Protein AF-A0A831LYK1-F1 (afdb_monomer_lite)

Foldseek 3Di:
DDPLLVVLLVLLVVLLVVDDPDDPLLVVVSVVVQVLLVQLLVQQLVVCVVVVHDPLLSSLSSSLSNQLQSQVNVQCSPPVAPQCVVTNDRLLSSLVVCVVVVVCVVPDDPVSNVLSNLLSNCLPPLDDDPPDDPSSVVSNVSSNVSSVVSLVVVVCVQVVPPPDDDRCRNVVVADDDPDFQPQVVVCVVVVHGDDPVSGDRD

pLDDT: mean 93.84, std 6.8, range [56.62, 98.88]

Radius of gyration: 17.3 Å; chains: 1; bounding box: 40×37×47 Å

Secondary structure (DSSP, 8-state):
--HHHHHHHHHHHHHHTT--S--HHHHHHHHHHHHHHHHHHHHHHHHHHHTT--HHHHHHHHHHHHHTTTHHHHHHHHHS---GGGS--HHHHHHHHHHHTTTTTTT--HHHHHHHHHHHHTSSSSS--TTS-HHHHHHHHHHHHHHHHHHHHHHHHHHH-TTPPP-TTTTTTPPP-SS--HHHHHHHHTTPPPPGGG----

Sequence (202 aa):
MTDWVKSSKNALELYVNSFSGLTPEQQKNFDIKREHSFRVADTSLKLAEALNMDDQEKQTAYLTGIFHDIGRFRQLSVYNTFNDAVSEDHATLSVEILKEERFLDKWVDSHIQNTIFYAIEYHNKLALPSKAEEPLLLHARLLRDADKIDILKVITDYYTDKNRVPNHTLTWELPEANAVSSEVAKSVLAGKLVSKSEVNPF

Organism: NCBI:txid1484053

Structure (mmCIF, N/CA/C/O backbone):
data_AF-A0A831LYK1-F1
#
_entry.id   AF-A0A831LYK1-F1
#
loop_
_atom_site.group_PDB
_atom_site.id
_atom_site.type_symbol
_atom_site.label_atom_id
_atom_site.label_alt_id
_atom_site.label_comp_id
_atom_site.label_asym_id
_atom_site.label_entity_id
_atom_site.label_seq_id
_atom_site.pdbx_PDB_ins_code
_atom_site.Cartn_x
_atom_site.Cartn_y
_atom_site.Cartn_z
_atom_site.occupancy
_atom_site.B_iso_or_equiv
_atom_site.auth_seq_id
_atom_site.auth_comp_id
_atom_site.auth_asym_id
_atom_site.auth_atom_id
_atom_site.pdbx_PDB_model_num
ATOM 1 N N . MET A 1 1 ? -15.071 14.638 5.626 1.00 56.62 1 MET A N 1
ATOM 2 C CA . MET A 1 1 ? -13.894 13.756 5.768 1.00 56.62 1 MET A CA 1
ATOM 3 C C . MET A 1 1 ? -13.539 13.749 7.244 1.00 56.62 1 MET A C 1
ATOM 5 O O . MET A 1 1 ? -13.421 14.833 7.803 1.00 56.62 1 MET A O 1
ATOM 9 N N . THR A 1 2 ? -13.522 12.584 7.890 1.00 76.69 2 THR A N 1
ATOM 10 C CA . THR A 1 2 ? -13.250 12.456 9.334 1.00 76.69 2 THR A CA 1
ATOM 11 C C . THR A 1 2 ? -11.850 12.985 9.677 1.00 76.69 2 THR A C 1
ATOM 13 O O . THR A 1 2 ? -10.954 12.994 8.830 1.00 76.69 2 THR A O 1
ATOM 16 N N . ASP A 1 3 ? -11.648 13.443 10.913 1.00 88.12 3 ASP A N 1
ATOM 17 C CA . ASP A 1 3 ? -10.391 14.075 11.351 1.00 88.12 3 ASP A CA 1
ATOM 18 C C . ASP A 1 3 ? -9.172 13.127 11.246 1.00 88.12 3 ASP A C 1
ATOM 20 O O . ASP A 1 3 ? -8.058 13.519 10.882 1.00 88.12 3 ASP A O 1
ATOM 24 N N . TRP A 1 4 ? -9.398 11.824 11.442 1.00 90.56 4 TRP A N 1
ATOM 25 C CA . TRP A 1 4 ? -8.364 10.794 11.333 1.00 90.56 4 TRP A CA 1
ATOM 26 C C . TRP A 1 4 ? -7.897 10.537 9.886 1.00 90.56 4 TRP A C 1
ATOM 28 O O . TRP A 1 4 ? -6.724 10.230 9.671 1.00 90.56 4 TRP A O 1
ATOM 38 N N . VAL A 1 5 ? -8.748 10.737 8.870 1.00 95.44 5 VAL A N 1
ATOM 39 C CA . VAL A 1 5 ? -8.359 10.603 7.448 1.00 95.44 5 VAL A CA 1
ATOM 40 C C . VAL A 1 5 ? -7.380 11.710 7.064 1.00 95.44 5 VAL A C 1
ATOM 42 O O . VAL A 1 5 ? -6.337 11.461 6.457 1.00 95.44 5 VAL A O 1
ATOM 45 N N . LYS A 1 6 ? -7.694 12.952 7.448 1.00 95.88 6 LYS A N 1
ATOM 46 C CA . LYS A 1 6 ? -6.840 14.107 7.151 1.00 95.88 6 LYS A CA 1
ATOM 47 C C . LYS A 1 6 ? -5.515 14.020 7.909 1.00 95.88 6 LYS A C 1
ATOM 49 O O . LYS A 1 6 ? -4.459 14.253 7.324 1.00 95.88 6 LYS A O 1
ATOM 54 N N . SER A 1 7 ? -5.560 13.672 9.194 1.00 96.75 7 SER A N 1
ATOM 55 C CA . SER A 1 7 ? -4.354 13.583 10.023 1.00 96.75 7 SER A CA 1
ATOM 56 C C . SER A 1 7 ? -3.437 12.417 9.640 1.00 96.75 7 SER A C 1
ATOM 58 O O . SER A 1 7 ? -2.221 12.573 9.740 1.00 96.75 7 SER A O 1
ATOM 60 N N . SER A 1 8 ? -3.969 11.282 9.168 1.00 97.50 8 SER A N 1
ATOM 61 C CA . SER A 1 8 ? -3.156 10.160 8.661 1.00 97.50 8 SER A CA 1
ATOM 62 C C . SER A 1 8 ? -2.499 10.471 7.317 1.00 97.50 8 SER A C 1
ATOM 64 O O . SER A 1 8 ? -1.299 10.242 7.179 1.00 97.50 8 SER A O 1
ATOM 66 N N . LYS A 1 9 ? -3.217 11.108 6.377 1.00 97.88 9 LYS A N 1
ATOM 67 C CA . LYS A 1 9 ? -2.618 11.646 5.138 1.00 97.88 9 LYS A CA 1
ATOM 68 C C . LYS A 1 9 ? -1.491 12.632 5.444 1.00 97.88 9 LYS A C 1
ATOM 70 O O . LYS A 1 9 ? -0.391 12.478 4.930 1.00 97.88 9 LYS A O 1
ATOM 75 N N . ASN A 1 10 ? -1.733 13.588 6.342 1.00 97.81 10 ASN A N 1
ATOM 76 C CA . ASN A 1 10 ? -0.706 14.545 6.756 1.00 97.81 10 ASN A CA 1
ATOM 77 C C . ASN A 1 10 ? 0.500 13.866 7.428 1.00 97.81 10 ASN A C 1
ATOM 79 O O . ASN A 1 10 ? 1.628 14.308 7.249 1.00 97.81 10 ASN A O 1
ATOM 83 N N . ALA A 1 11 ? 0.285 12.797 8.198 1.00 98.12 11 ALA A N 1
ATOM 84 C CA . ALA A 1 11 ? 1.384 12.052 8.802 1.00 98.12 11 ALA A CA 1
ATOM 85 C C . ALA A 1 11 ? 2.257 11.361 7.745 1.00 98.12 11 ALA A C 1
ATOM 87 O O . ALA A 1 11 ? 3.479 11.448 7.840 1.00 98.12 11 ALA A O 1
ATOM 88 N N . LEU A 1 12 ? 1.649 10.739 6.724 1.00 98.44 12 LEU A N 1
ATOM 89 C CA . LEU A 1 12 ? 2.404 10.178 5.601 1.00 98.44 12 LEU A CA 1
ATOM 90 C C . LEU A 1 12 ? 3.188 11.273 4.869 1.00 98.44 12 LEU A C 1
ATOM 92 O O . LEU A 1 12 ? 4.376 11.106 4.635 1.00 98.44 12 LEU A O 1
ATOM 96 N N . GLU A 1 13 ? 2.557 12.409 4.566 1.00 98.31 1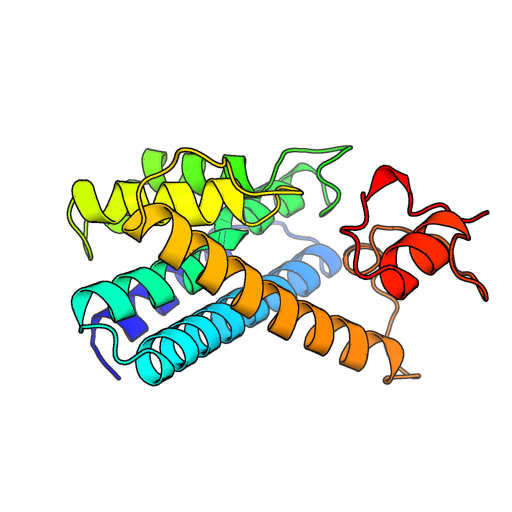3 GLU A N 1
ATOM 97 C CA . GLU A 1 13 ? 3.226 13.545 3.916 1.00 98.31 13 GLU A CA 1
ATOM 98 C C . GLU A 1 13 ? 4.438 14.035 4.713 1.00 98.31 13 GLU A C 1
ATOM 100 O O . GLU A 1 13 ? 5.510 14.236 4.152 1.00 98.31 13 GLU A O 1
ATOM 105 N N . LEU A 1 14 ? 4.302 14.209 6.030 1.00 98.31 14 LEU A N 1
ATOM 106 C CA . LEU A 1 14 ? 5.419 14.621 6.882 1.00 98.31 14 LEU A CA 1
ATOM 107 C C . LEU A 1 14 ? 6.559 13.599 6.865 1.00 98.31 14 LEU A C 1
ATOM 109 O O . LEU A 1 14 ? 7.721 13.993 6.812 1.00 98.31 14 LEU A O 1
ATOM 113 N N . TYR A 1 15 ? 6.231 12.306 6.873 1.00 98.38 15 TYR A N 1
ATOM 114 C CA . TYR A 1 15 ? 7.224 11.244 6.759 1.00 98.38 15 TYR A CA 1
ATOM 115 C C . TYR A 1 15 ? 7.944 11.294 5.405 1.00 98.38 15 TYR A C 1
ATOM 117 O O . TYR A 1 15 ? 9.169 11.364 5.371 1.00 98.38 15 TYR A O 1
ATOM 125 N N . VAL A 1 16 ? 7.209 11.354 4.292 1.00 98.06 16 VAL A N 1
ATOM 126 C CA . VAL A 1 16 ? 7.776 11.448 2.935 1.00 98.06 16 VAL A CA 1
ATOM 127 C C . VAL A 1 16 ? 8.653 12.697 2.773 1.00 98.06 16 VAL A C 1
ATOM 129 O O . VAL A 1 16 ? 9.742 12.613 2.212 1.00 98.06 16 VAL A O 1
ATOM 132 N N . ASN A 1 17 ? 8.231 13.837 3.323 1.00 97.75 17 ASN A N 1
ATOM 133 C CA . ASN A 1 17 ? 8.965 15.105 3.245 1.00 97.75 17 ASN A CA 1
ATOM 134 C C . ASN A 1 17 ? 10.170 15.192 4.201 1.00 97.75 17 ASN A C 1
ATOM 136 O O . ASN A 1 17 ? 10.939 16.148 4.125 1.00 97.75 17 ASN A O 1
ATOM 140 N N . SER A 1 18 ? 10.341 14.222 5.106 1.00 97.50 18 SER A N 1
ATOM 141 C CA . SER A 1 18 ? 11.522 14.142 5.978 1.00 97.50 18 SER A CA 1
ATOM 142 C C . SER A 1 18 ? 12.778 13.662 5.241 1.00 97.50 18 SER A C 1
ATOM 144 O O . SER A 1 18 ? 13.897 13.913 5.693 1.00 97.50 18 SER A O 1
ATOM 146 N N . PHE A 1 19 ? 12.609 13.017 4.083 1.00 97.75 19 PHE A N 1
ATOM 147 C CA . PHE A 1 19 ? 13.712 12.582 3.235 1.00 97.75 19 PHE A CA 1
ATOM 148 C C . PHE A 1 19 ? 14.296 13.766 2.457 1.00 97.75 19 PHE A C 1
ATOM 150 O O . PHE A 1 19 ? 13.580 14.639 1.970 1.00 97.75 19 PHE A O 1
ATOM 157 N N . SER A 1 20 ? 15.620 13.793 2.317 1.00 95.56 20 SER A N 1
ATOM 158 C CA . SER A 1 20 ? 16.348 14.855 1.619 1.00 95.56 20 SER A CA 1
ATOM 159 C C . SER A 1 20 ? 17.486 14.271 0.785 1.00 95.56 20 SER A C 1
ATOM 161 O O . SER A 1 20 ? 17.872 13.120 0.971 1.00 95.56 20 SER A O 1
ATOM 163 N N . GLY A 1 21 ? 18.011 15.052 -0.165 1.00 95.25 21 GLY A N 1
ATOM 164 C CA . GLY A 1 21 ? 19.110 14.608 -1.033 1.00 95.25 21 GLY A CA 1
ATOM 165 C C . GLY A 1 21 ? 18.707 13.589 -2.104 1.00 95.25 21 GLY A C 1
ATOM 166 O O . GLY A 1 21 ? 19.579 12.947 -2.684 1.00 95.25 21 GLY A O 1
ATOM 167 N N . LEU A 1 22 ? 17.407 13.443 -2.375 1.00 96.25 22 LEU A N 1
ATOM 168 C CA . LEU A 1 22 ? 16.893 12.538 -3.400 1.00 96.25 22 LEU A CA 1
ATOM 169 C C . LEU A 1 22 ? 17.293 13.012 -4.800 1.00 96.25 22 LEU A C 1
ATOM 171 O O . LEU A 1 22 ? 17.222 14.199 -5.128 1.00 96.25 22 LEU A O 1
ATOM 175 N N . THR A 1 23 ? 17.664 12.064 -5.654 1.00 95.75 23 THR A N 1
ATOM 176 C CA . THR A 1 23 ? 17.795 12.321 -7.092 1.00 95.75 23 THR A CA 1
ATOM 177 C C . THR A 1 23 ? 16.422 12.630 -7.713 1.00 95.75 23 THR A C 1
ATOM 179 O O . THR A 1 23 ? 15.391 12.236 -7.159 1.00 95.75 23 THR A O 1
ATOM 182 N N . PRO A 1 24 ? 16.360 13.279 -8.894 1.00 94.44 24 PRO A N 1
ATOM 183 C CA . PRO A 1 24 ? 15.086 13.518 -9.581 1.00 94.44 24 PRO A CA 1
ATOM 184 C C . PRO A 1 24 ? 14.276 12.239 -9.851 1.00 94.44 24 PRO A C 1
ATOM 186 O O . PRO A 1 24 ? 13.047 12.258 -9.810 1.00 94.44 24 PRO A O 1
ATOM 189 N N . GLU A 1 25 ? 14.955 11.117 -10.102 1.00 92.25 25 GLU A N 1
ATOM 190 C CA . GLU A 1 25 ? 14.315 9.816 -10.314 1.00 92.25 25 GLU A CA 1
ATOM 191 C C . GLU A 1 25 ? 13.729 9.245 -9.017 1.00 92.25 25 GLU A C 1
ATOM 193 O O . GLU A 1 25 ? 12.568 8.830 -8.998 1.00 92.25 25 GLU A O 1
ATOM 198 N N . GLN A 1 26 ? 14.479 9.303 -7.910 1.00 94.62 26 GLN A N 1
ATOM 199 C CA . GLN A 1 26 ? 13.960 8.920 -6.595 1.00 94.62 26 GLN A CA 1
ATOM 200 C C . GLN A 1 26 ? 12.760 9.781 -6.200 1.00 94.62 26 GLN A C 1
ATOM 202 O O . GLN A 1 26 ? 11.763 9.235 -5.739 1.00 94.62 26 GLN A O 1
ATOM 207 N N . GLN A 1 27 ? 12.806 11.095 -6.444 1.00 96.25 27 GLN A N 1
ATOM 208 C CA . GLN A 1 27 ? 11.684 11.992 -6.159 1.00 96.25 27 GLN A CA 1
ATOM 209 C C . GLN A 1 27 ? 10.424 11.596 -6.944 1.00 96.25 27 GLN A C 1
ATOM 211 O O . GLN A 1 27 ? 9.346 11.478 -6.366 1.00 96.25 27 GLN A O 1
ATOM 216 N N . LYS A 1 28 ? 10.559 11.302 -8.243 1.00 94.12 28 LYS A N 1
ATOM 217 C CA . LYS A 1 28 ? 9.443 10.819 -9.072 1.00 94.12 28 LYS A CA 1
ATOM 218 C C . LYS A 1 28 ? 8.856 9.512 -8.528 1.00 94.12 28 LYS A C 1
ATOM 220 O O . LYS A 1 28 ? 7.638 9.345 -8.492 1.00 94.12 28 LYS A O 1
ATOM 225 N N . ASN A 1 29 ? 9.707 8.582 -8.102 1.00 94.62 29 ASN A N 1
ATOM 226 C CA . ASN A 1 29 ? 9.268 7.310 -7.528 1.00 94.62 29 ASN A CA 1
ATOM 227 C C . ASN A 1 29 ? 8.628 7.476 -6.137 1.00 94.62 29 ASN A C 1
ATOM 229 O O . ASN A 1 29 ? 7.662 6.773 -5.832 1.00 94.62 29 ASN A O 1
ATOM 233 N N . PHE A 1 30 ? 9.095 8.437 -5.332 1.00 97.19 30 PHE A N 1
ATOM 234 C CA . PHE A 1 30 ? 8.439 8.861 -4.091 1.00 97.19 30 PHE A CA 1
ATOM 235 C C . PHE A 1 30 ? 7.026 9.372 -4.375 1.00 97.19 30 PHE A C 1
ATOM 237 O O . PHE A 1 30 ? 6.079 8.927 -3.730 1.00 97.19 30 PHE A O 1
ATOM 244 N N . ASP A 1 31 ? 6.863 10.250 -5.366 1.00 96.31 31 ASP A N 1
ATOM 245 C CA . ASP A 1 31 ? 5.556 10.802 -5.728 1.00 96.31 31 ASP A CA 1
ATOM 246 C C . ASP A 1 31 ? 4.582 9.704 -6.176 1.00 96.31 31 ASP A C 1
ATOM 248 O O . ASP A 1 31 ? 3.450 9.651 -5.692 1.00 96.31 31 ASP A O 1
ATOM 252 N N . ILE A 1 32 ? 5.037 8.768 -7.020 1.00 94.94 32 ILE A N 1
ATOM 253 C CA . ILE A 1 32 ? 4.219 7.627 -7.460 1.00 94.94 32 ILE A CA 1
ATOM 254 C C . ILE A 1 32 ? 3.766 6.783 -6.263 1.00 94.94 32 ILE A C 1
ATOM 256 O O . ILE A 1 32 ? 2.591 6.416 -6.186 1.00 94.94 32 ILE A O 1
ATOM 260 N N . LYS A 1 33 ? 4.673 6.484 -5.323 1.00 97.06 33 LYS A N 1
ATOM 261 C CA . LYS A 1 33 ? 4.339 5.678 -4.143 1.00 97.06 33 LYS A CA 1
ATOM 262 C C . LYS A 1 33 ? 3.444 6.408 -3.151 1.00 97.06 33 LYS A C 1
ATOM 264 O O . LYS A 1 33 ? 2.505 5.806 -2.643 1.00 97.06 33 LYS A O 1
ATOM 269 N N . ARG A 1 34 ? 3.645 7.709 -2.947 1.00 98.31 34 ARG A N 1
ATOM 270 C CA . ARG A 1 34 ? 2.749 8.544 -2.137 1.00 98.31 34 ARG A CA 1
ATOM 271 C C . ARG A 1 34 ? 1.326 8.531 -2.692 1.00 98.31 34 ARG A C 1
ATOM 273 O O . ARG A 1 34 ? 0.372 8.282 -1.957 1.00 98.31 34 ARG A O 1
ATOM 280 N N . GLU A 1 35 ? 1.169 8.781 -3.990 1.00 98.00 35 GLU A N 1
ATOM 281 C CA . GLU A 1 35 ? -0.151 8.782 -4.623 1.00 98.00 35 GLU A CA 1
ATOM 282 C C . GLU A 1 35 ? -0.804 7.395 -4.608 1.00 98.00 35 GLU A C 1
ATOM 284 O O . GLU A 1 35 ? -2.016 7.286 -4.421 1.00 98.00 35 GLU A O 1
ATOM 289 N N . HIS A 1 36 ? -0.005 6.340 -4.777 1.00 98.00 36 HIS A N 1
ATOM 290 C CA . HIS A 1 36 ? -0.440 4.957 -4.618 1.00 98.00 36 HIS A CA 1
ATOM 291 C C . HIS A 1 36 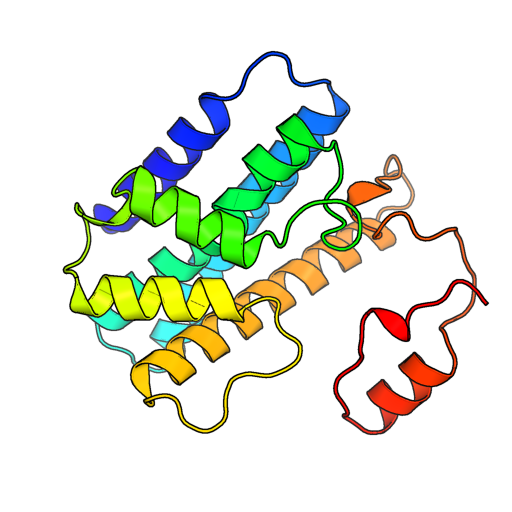? -1.000 4.703 -3.213 1.00 98.00 36 HIS A C 1
ATOM 293 O O . HIS A 1 36 ? -2.156 4.299 -3.101 1.00 98.00 36 HIS A O 1
ATOM 299 N N . SER A 1 37 ? -0.277 5.055 -2.144 1.00 98.62 37 SER A N 1
ATOM 300 C CA . SER A 1 37 ? -0.776 4.920 -0.768 1.00 98.62 37 SER A CA 1
ATOM 301 C C . SER A 1 37 ? -2.104 5.651 -0.547 1.00 98.62 37 SER A C 1
ATOM 303 O O . SER A 1 37 ? -2.993 5.135 0.130 1.00 98.62 37 SER A O 1
ATOM 305 N N . PHE A 1 38 ? -2.293 6.833 -1.148 1.00 98.62 38 PHE A N 1
ATOM 306 C CA . PHE A 1 38 ? -3.565 7.560 -1.068 1.00 98.62 38 PHE A CA 1
ATOM 307 C C . 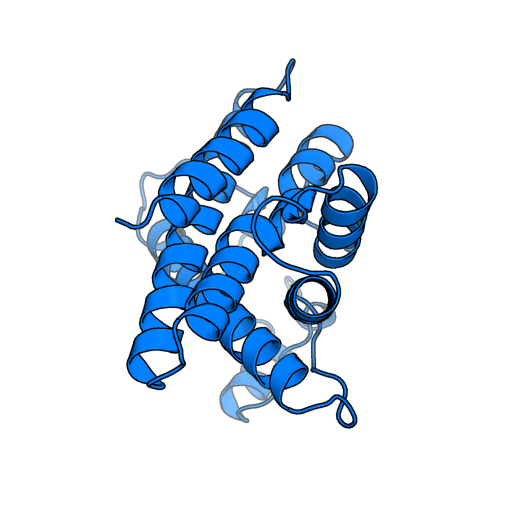PHE A 1 38 ? -4.711 6.824 -1.763 1.00 98.62 38 PHE A C 1
ATOM 309 O O . PHE A 1 38 ? -5.798 6.715 -1.193 1.00 98.62 38 PHE A O 1
ATOM 316 N N . ARG A 1 39 ? -4.481 6.300 -2.971 1.00 98.69 39 ARG A N 1
ATOM 317 C CA . ARG A 1 39 ? -5.505 5.560 -3.719 1.00 98.69 39 ARG A CA 1
ATOM 318 C C . ARG A 1 39 ? -5.830 4.216 -3.074 1.00 98.69 39 ARG A C 1
ATOM 320 O O . ARG A 1 39 ? -7.007 3.854 -3.029 1.00 98.69 39 ARG A O 1
ATOM 327 N N . VAL A 1 40 ? -4.834 3.515 -2.530 1.00 98.88 40 VAL A N 1
ATOM 328 C CA . VAL A 1 40 ? -5.041 2.270 -1.775 1.00 98.88 40 VAL A CA 1
ATOM 329 C C . VAL A 1 40 ? -5.843 2.551 -0.508 1.00 98.88 40 VAL A C 1
ATOM 331 O O . VAL A 1 40 ? -6.838 1.876 -0.285 1.00 98.88 40 VAL A O 1
ATOM 334 N N . ALA A 1 41 ? -5.514 3.589 0.268 1.00 98.69 41 ALA A N 1
ATOM 335 C CA . ALA A 1 41 ? -6.291 3.971 1.452 1.00 98.69 41 ALA A CA 1
ATOM 336 C C . ALA A 1 41 ? -7.766 4.268 1.128 1.00 98.69 41 ALA A C 1
ATOM 338 O O . ALA A 1 41 ? -8.673 3.747 1.782 1.00 98.69 41 ALA A O 1
ATOM 339 N N . ASP A 1 42 ? -8.010 5.066 0.084 1.00 98.50 42 ASP A N 1
ATOM 340 C CA . ASP A 1 42 ? -9.365 5.407 -0.353 1.00 98.50 42 ASP A CA 1
ATOM 341 C C . ASP A 1 42 ? -10.116 4.167 -0.885 1.00 98.50 42 ASP A C 1
ATOM 343 O O . ASP A 1 42 ? -11.326 4.040 -0.687 1.00 98.50 42 ASP A O 1
ATOM 347 N N . THR A 1 43 ? -9.421 3.234 -1.545 1.00 98.75 43 THR A N 1
ATOM 348 C CA . THR A 1 43 ? -10.004 1.973 -2.037 1.00 98.75 43 THR A CA 1
ATOM 349 C C . THR A 1 43 ? -10.317 1.018 -0.890 1.00 98.75 43 THR A C 1
ATOM 351 O O . THR A 1 43 ? -11.417 0.473 -0.849 1.00 98.75 43 THR A O 1
ATOM 354 N N . SER A 1 44 ? -9.415 0.874 0.082 1.00 98.75 44 SER A N 1
ATOM 355 C CA . SER A 1 44 ? -9.635 0.074 1.287 1.00 98.75 44 SER A CA 1
ATOM 356 C C . SER A 1 44 ? -10.865 0.543 2.061 1.00 98.75 44 SER A C 1
ATOM 358 O O . SER A 1 44 ? -11.682 -0.277 2.473 1.00 98.75 44 SER A O 1
ATOM 360 N N . LEU A 1 45 ? -11.050 1.860 2.206 1.00 98.44 45 LEU A N 1
ATOM 361 C CA . LEU A 1 45 ? -12.242 2.411 2.851 1.00 98.44 45 LEU A CA 1
ATOM 362 C C . LEU A 1 45 ? -13.525 2.073 2.081 1.00 98.44 45 LEU A C 1
ATOM 364 O O . LEU A 1 45 ? -14.487 1.613 2.686 1.00 98.44 45 LEU A O 1
ATOM 368 N N . LYS A 1 46 ? -13.526 2.223 0.751 1.00 98.50 46 LYS A N 1
ATOM 369 C CA . LYS A 1 46 ? -14.684 1.864 -0.090 1.00 98.50 46 LYS A CA 1
ATOM 370 C C . LYS A 1 46 ? -15.025 0.377 -0.015 1.00 98.50 46 LYS A C 1
ATOM 372 O O . LYS A 1 46 ? -16.200 0.022 0.002 1.00 98.50 46 LYS A O 1
ATOM 377 N N . LEU A 1 47 ? -14.014 -0.495 0.021 1.00 98.50 47 LEU A N 1
ATOM 378 C CA . LEU A 1 47 ? -14.219 -1.934 0.197 1.00 98.50 47 LEU A CA 1
ATOM 379 C C . LEU A 1 47 ? -14.830 -2.232 1.572 1.00 98.50 47 LEU A C 1
ATOM 381 O O . LEU A 1 47 ? -15.797 -2.984 1.650 1.00 98.50 47 LEU A O 1
ATOM 385 N N . ALA A 1 48 ? -14.326 -1.601 2.635 1.00 98.38 48 ALA A N 1
ATOM 386 C CA . ALA A 1 48 ? -14.870 -1.764 3.981 1.00 98.38 48 ALA A CA 1
ATOM 387 C C . ALA A 1 48 ? -16.329 -1.277 4.083 1.00 98.38 48 ALA A C 1
ATOM 389 O O . ALA A 1 48 ? -17.176 -1.950 4.669 1.00 98.38 48 ALA A O 1
ATOM 390 N N . GLU A 1 49 ? -16.652 -0.144 3.454 1.00 98.12 49 GLU A N 1
ATOM 391 C CA . GLU A 1 49 ? -18.023 0.367 3.342 1.00 98.12 49 GLU A CA 1
ATOM 392 C C . GLU A 1 49 ? -18.938 -0.609 2.591 1.00 98.12 49 GLU A C 1
ATOM 394 O O . GLU A 1 49 ? -20.035 -0.905 3.062 1.00 98.12 49 GLU A O 1
ATOM 399 N N . ALA A 1 50 ? -18.483 -1.157 1.460 1.00 98.31 50 ALA A N 1
ATOM 400 C CA . ALA A 1 50 ? -19.245 -2.130 0.676 1.00 98.31 50 ALA A CA 1
ATOM 401 C C . ALA A 1 50 ? -19.504 -3.443 1.436 1.00 98.31 50 ALA A C 1
ATOM 403 O O . ALA A 1 50 ? -20.518 -4.104 1.207 1.00 98.31 50 ALA A O 1
ATOM 404 N N . LEU A 1 51 ? -18.609 -3.807 2.357 1.00 98.00 51 LEU A N 1
ATOM 405 C CA . LEU A 1 51 ? -18.753 -4.957 3.249 1.00 98.00 51 LEU A CA 1
ATOM 406 C C . LEU A 1 51 ? -19.599 -4.657 4.500 1.00 98.00 51 LEU A C 1
ATOM 408 O O . LEU A 1 51 ? -19.817 -5.559 5.303 1.00 98.00 51 LEU A O 1
ATOM 412 N N . ASN A 1 52 ? -20.122 -3.433 4.647 1.00 98.00 52 ASN A N 1
ATOM 413 C CA . ASN A 1 52 ? -20.876 -2.966 5.818 1.00 98.00 52 ASN A CA 1
ATOM 414 C C . ASN A 1 52 ? -20.102 -3.094 7.141 1.00 98.00 52 ASN A C 1
ATOM 416 O O . ASN A 1 52 ? -20.701 -3.350 8.185 1.00 98.00 52 ASN A O 1
ATOM 420 N N . MET A 1 53 ? -18.782 -2.905 7.093 1.00 97.81 53 MET A N 1
ATOM 421 C CA . MET A 1 53 ? -17.928 -2.887 8.280 1.00 97.81 53 MET A CA 1
ATOM 422 C C . MET A 1 53 ? -18.280 -1.708 9.201 1.00 97.81 53 MET A C 1
ATOM 424 O O . MET A 1 53 ? -18.801 -0.677 8.748 1.00 97.81 53 MET A O 1
ATOM 428 N N . ASP A 1 54 ? -18.000 -1.843 10.494 1.00 97.19 54 ASP A N 1
ATOM 429 C CA . ASP A 1 54 ? -18.225 -0.768 11.462 1.00 97.19 54 ASP A CA 1
ATOM 430 C C . ASP A 1 54 ? -17.205 0.383 11.314 1.00 97.19 54 ASP A C 1
ATOM 432 O O . ASP A 1 54 ? -16.324 0.373 10.451 1.00 97.19 54 ASP A O 1
ATOM 436 N N . ASP A 1 55 ? -17.354 1.451 12.099 1.00 96.25 55 ASP A N 1
ATOM 437 C CA . ASP A 1 55 ? -16.496 2.637 11.965 1.00 96.25 55 ASP A CA 1
ATOM 438 C C . ASP A 1 55 ? -15.037 2.383 12.378 1.00 96.25 55 ASP A C 1
ATOM 440 O O . ASP A 1 55 ? -14.122 2.969 11.790 1.00 96.25 55 ASP A O 1
ATOM 444 N N . GLN A 1 56 ? -14.803 1.490 13.343 1.00 96.50 56 GLN A N 1
ATOM 445 C CA . GLN A 1 56 ? -13.465 1.109 13.792 1.00 96.50 56 GLN A CA 1
ATOM 446 C C . GLN A 1 56 ? -12.780 0.223 12.746 1.00 96.50 56 GLN A C 1
ATOM 448 O O . GLN A 1 56 ? -11.602 0.405 12.429 1.00 96.50 56 GLN A O 1
ATOM 453 N N . GLU A 1 57 ? -13.523 -0.704 12.156 1.00 97.56 57 GLU A N 1
ATOM 454 C CA . GLU A 1 57 ? -13.082 -1.552 11.056 1.00 97.56 57 GLU A CA 1
ATOM 455 C C . GLU A 1 57 ? -12.765 -0.734 9.792 1.00 97.56 57 GLU A C 1
ATOM 457 O O . GLU A 1 57 ? -11.711 -0.914 9.181 1.00 97.56 57 GLU A O 1
ATOM 462 N N . LYS A 1 58 ? -13.600 0.251 9.433 1.00 98.12 58 LYS A N 1
ATOM 463 C CA . LYS A 1 58 ? -13.310 1.193 8.332 1.00 98.12 58 LYS A CA 1
ATOM 464 C C . LYS A 1 58 ? -12.046 2.010 8.585 1.00 98.12 58 LYS A C 1
ATOM 466 O O . LYS A 1 58 ? -11.236 2.194 7.672 1.00 98.12 58 LYS A O 1
ATOM 471 N N . GLN A 1 59 ? -11.865 2.503 9.813 1.00 98.00 59 GLN A N 1
ATOM 472 C CA . GLN A 1 59 ? -10.649 3.215 10.203 1.00 98.00 59 GLN A CA 1
ATOM 473 C C . GLN A 1 59 ? -9.424 2.303 10.072 1.00 98.00 59 GLN A C 1
ATOM 475 O O . GLN A 1 59 ? -8.415 2.710 9.497 1.00 98.00 59 GLN A O 1
ATOM 480 N N . THR A 1 60 ? -9.529 1.055 10.529 1.00 98.31 60 THR A N 1
ATOM 481 C CA . THR A 1 60 ? -8.472 0.041 10.416 1.00 98.31 60 THR A CA 1
ATOM 482 C C . THR A 1 60 ? -8.126 -0.226 8.950 1.00 98.31 60 THR A C 1
ATOM 484 O O . THR A 1 60 ? -6.963 -0.114 8.567 1.00 98.31 60 THR A O 1
ATOM 487 N N . ALA A 1 61 ? -9.122 -0.481 8.097 1.00 98.56 61 ALA A N 1
ATOM 488 C CA . ALA A 1 61 ? -8.939 -0.693 6.662 1.00 98.56 61 ALA A CA 1
ATOM 489 C C . ALA A 1 61 ? -8.224 0.487 5.985 1.00 98.56 61 ALA A C 1
ATOM 491 O O . ALA A 1 61 ? -7.246 0.293 5.259 1.00 98.56 61 ALA A O 1
ATOM 492 N N . TYR A 1 62 ? -8.636 1.723 6.266 1.00 98.69 62 TYR A N 1
ATOM 493 C CA . TYR A 1 62 ? -7.963 2.897 5.716 1.00 98.69 62 TYR A CA 1
ATOM 494 C C . TYR A 1 62 ? -6.517 3.032 6.220 1.00 98.69 62 TYR A C 1
ATOM 496 O O . TYR A 1 62 ? -5.614 3.294 5.424 1.00 98.69 62 TYR A O 1
ATOM 504 N N . LEU A 1 63 ? -6.277 2.852 7.526 1.00 98.69 63 LEU A N 1
ATOM 505 C CA . LEU A 1 63 ? -4.939 2.970 8.120 1.00 98.69 63 LEU A CA 1
ATOM 506 C C . LEU A 1 63 ? -3.978 1.893 7.599 1.00 98.69 63 LEU A C 1
ATOM 508 O O . LEU A 1 63 ? -2.797 2.178 7.413 1.00 98.69 63 LEU A O 1
ATOM 512 N N . THR A 1 64 ? -4.471 0.686 7.302 1.00 98.62 64 THR A N 1
ATOM 513 C CA . THR A 1 64 ? -3.662 -0.313 6.589 1.00 98.62 64 THR A CA 1
ATOM 514 C C . THR A 1 64 ? -3.281 0.191 5.200 1.00 98.62 64 THR A C 1
ATOM 516 O O . THR A 1 64 ? -2.103 0.205 4.868 1.00 98.62 64 THR A O 1
ATOM 519 N N . GLY A 1 65 ? -4.237 0.699 4.416 1.00 98.69 65 GLY A N 1
ATOM 520 C CA . GLY A 1 65 ? -3.977 1.169 3.055 1.00 98.69 65 GLY A CA 1
ATOM 521 C C . GLY A 1 65 ? -3.025 2.364 2.975 1.00 98.69 65 GLY A C 1
ATOM 522 O O . GLY A 1 65 ? -2.134 2.377 2.132 1.00 98.69 65 GLY A O 1
ATOM 523 N N . ILE A 1 66 ? -3.154 3.346 3.870 1.00 98.75 66 ILE A N 1
ATOM 524 C CA . ILE A 1 66 ? -2.318 4.558 3.834 1.00 98.75 66 ILE A CA 1
ATOM 525 C C . ILE A 1 66 ? -0.857 4.277 4.223 1.00 98.75 66 ILE A C 1
ATOM 527 O O . ILE A 1 66 ? 0.040 4.969 3.744 1.00 98.75 66 ILE A O 1
ATOM 531 N N . PHE A 1 67 ? -0.605 3.262 5.059 1.00 98.81 67 PHE A N 1
ATOM 532 C CA . PHE A 1 67 ? 0.722 2.985 5.619 1.00 98.81 67 PHE A CA 1
ATOM 533 C C . PHE A 1 67 ? 1.367 1.674 5.157 1.00 98.81 67 PHE A C 1
ATOM 535 O O . PHE A 1 67 ? 2.512 1.429 5.529 1.00 98.81 67 PHE A O 1
ATOM 542 N N . HIS A 1 68 ? 0.693 0.850 4.345 1.00 98.81 68 HIS A N 1
ATOM 543 C CA . HIS A 1 68 ? 1.215 -0.472 3.963 1.00 98.81 68 HIS A CA 1
ATOM 544 C C . HIS A 1 68 ? 2.593 -0.449 3.295 1.00 98.81 68 HIS A C 1
ATOM 546 O O . HIS A 1 68 ? 3.371 -1.378 3.479 1.00 98.81 68 HIS A O 1
ATOM 552 N N . ASP A 1 69 ? 2.876 0.618 2.549 1.00 98.56 69 ASP A N 1
ATOM 553 C CA . ASP A 1 69 ? 4.082 0.787 1.742 1.00 98.56 69 ASP A CA 1
ATOM 554 C C . ASP A 1 69 ? 5.034 1.849 2.333 1.00 98.56 69 ASP A C 1
ATOM 556 O O . ASP A 1 69 ? 5.929 2.335 1.643 1.00 98.56 69 ASP A O 1
ATOM 560 N N . ILE A 1 70 ? 4.872 2.247 3.606 1.00 98.62 70 ILE A N 1
ATOM 561 C CA . ILE A 1 70 ? 5.715 3.291 4.230 1.00 98.62 70 ILE A CA 1
ATOM 562 C C . ILE A 1 70 ? 7.214 2.925 4.214 1.00 98.62 70 ILE A C 1
ATOM 564 O O . ILE A 1 70 ? 8.076 3.795 4.105 1.00 98.62 70 ILE A O 1
ATOM 568 N N . GLY A 1 71 ? 7.543 1.633 4.212 1.00 98.38 71 GLY A N 1
ATOM 569 C CA . GLY A 1 71 ? 8.903 1.129 4.043 1.00 98.38 71 GLY A CA 1
ATOM 570 C C . GLY A 1 71 ? 9.513 1.408 2.668 1.00 98.38 71 GLY A C 1
ATOM 571 O O . GLY A 1 71 ? 10.733 1.533 2.566 1.00 98.38 71 GLY A O 1
ATOM 572 N N . ARG A 1 72 ? 8.707 1.598 1.610 1.00 97.94 72 ARG A N 1
ATOM 573 C CA . ARG A 1 72 ? 9.207 1.868 0.248 1.00 97.94 72 ARG A CA 1
ATOM 574 C C . ARG A 1 72 ? 10.038 3.140 0.161 1.00 97.94 72 ARG A C 1
ATOM 576 O O . ARG A 1 72 ? 10.976 3.188 -0.631 1.00 97.94 72 ARG A O 1
ATOM 583 N N . PHE A 1 73 ? 9.731 4.153 0.970 1.00 98.25 73 PHE A N 1
ATOM 584 C CA . PHE A 1 73 ? 10.473 5.415 0.971 1.00 98.25 73 PHE A CA 1
ATOM 585 C C . PHE A 1 73 ? 11.896 5.220 1.510 1.00 98.25 73 PHE A C 1
ATOM 587 O O . PHE A 1 73 ? 12.865 5.613 0.858 1.00 98.25 73 PHE A O 1
ATOM 594 N N . ARG A 1 74 ? 12.046 4.516 2.642 1.00 97.69 74 ARG A N 1
ATOM 595 C CA . ARG A 1 74 ? 13.365 4.153 3.183 1.00 97.69 74 ARG A CA 1
ATOM 596 C C . ARG A 1 74 ? 14.111 3.198 2.252 1.00 97.69 74 ARG A C 1
ATOM 598 O O . ARG A 1 74 ? 15.275 3.451 1.953 1.00 97.69 74 ARG A O 1
ATOM 605 N N . GLN A 1 75 ? 13.437 2.170 1.734 1.00 97.25 75 GLN A N 1
ATOM 606 C CA . GLN A 1 75 ? 14.022 1.219 0.785 1.00 97.25 75 GLN A CA 1
ATOM 607 C C . GLN A 1 75 ? 14.599 1.939 -0.443 1.00 97.25 75 GLN A C 1
ATOM 609 O O . GLN A 1 75 ? 15.756 1.739 -0.804 1.00 97.25 75 GLN A O 1
ATOM 614 N N . LEU A 1 76 ? 13.831 2.836 -1.060 1.00 96.00 76 LEU A N 1
ATOM 615 C CA . LEU A 1 76 ? 14.264 3.562 -2.249 1.00 96.00 76 LEU A CA 1
ATOM 616 C C . LEU A 1 76 ? 15.345 4.609 -1.945 1.00 96.00 76 LEU A C 1
ATOM 618 O O . LEU A 1 76 ? 16.241 4.817 -2.762 1.00 96.00 76 LEU A O 1
ATOM 622 N N . SER A 1 77 ? 15.299 5.249 -0.775 1.00 96.75 77 SER A N 1
ATOM 623 C CA . SER A 1 77 ? 16.345 6.184 -0.351 1.00 96.75 77 SER A CA 1
ATOM 624 C C . SER A 1 77 ? 17.693 5.493 -0.125 1.00 96.75 77 SER A C 1
ATOM 626 O O . SER A 1 77 ? 18.724 6.112 -0.374 1.00 96.75 77 SER A O 1
ATOM 628 N N . VAL A 1 78 ? 17.697 4.249 0.366 1.00 96.12 78 VAL A N 1
ATOM 629 C CA . VAL A 1 78 ? 18.921 3.511 0.726 1.00 96.12 78 VAL A CA 1
ATOM 630 C C . VAL A 1 78 ? 19.440 2.660 -0.434 1.00 96.12 78 VAL A C 1
ATOM 632 O O . VAL A 1 78 ? 20.634 2.681 -0.724 1.00 96.12 78 VAL A O 1
ATOM 635 N N . TYR A 1 79 ? 18.555 1.924 -1.109 1.00 94.81 79 TYR A N 1
ATOM 636 C CA . TYR A 1 79 ? 18.919 0.919 -2.115 1.00 94.81 79 TYR A CA 1
ATOM 637 C C . TYR A 1 79 ? 18.645 1.360 -3.555 1.00 94.81 79 TYR A C 1
ATOM 639 O O . TYR A 1 79 ? 19.086 0.695 -4.487 1.00 94.81 79 TYR A O 1
ATOM 647 N N . ASN A 1 80 ? 17.912 2.461 -3.753 1.00 92.94 80 ASN A N 1
ATOM 648 C CA . ASN A 1 80 ? 17.502 2.957 -5.069 1.00 92.94 80 ASN A CA 1
ATOM 649 C C . ASN A 1 80 ? 16.758 1.918 -5.941 1.00 92.94 80 ASN A C 1
ATOM 651 O O . ASN A 1 80 ? 16.879 1.915 -7.162 1.00 92.94 80 ASN A O 1
ATOM 655 N N . THR A 1 81 ? 15.978 1.027 -5.321 1.00 92.19 81 THR A N 1
ATOM 656 C CA . THR A 1 81 ? 15.165 0.017 -6.017 1.00 92.19 81 THR A CA 1
ATOM 657 C C . THR A 1 81 ? 13.924 -0.353 -5.196 1.00 92.19 81 THR A C 1
ATOM 659 O O . THR A 1 81 ? 13.918 -0.213 -3.974 1.00 92.19 81 THR A O 1
ATOM 662 N N . PHE A 1 82 ? 12.875 -0.845 -5.864 1.00 92.31 82 PHE A N 1
ATOM 663 C CA . PHE A 1 82 ? 11.723 -1.512 -5.231 1.00 92.31 82 PHE A CA 1
ATOM 664 C C . PHE A 1 82 ? 11.830 -3.045 -5.286 1.00 92.31 82 PHE A C 1
ATOM 666 O O . PHE A 1 82 ? 10.877 -3.768 -4.987 1.00 92.31 82 PHE A O 1
ATOM 673 N N . ASN A 1 83 ? 12.970 -3.579 -5.720 1.00 91.56 83 ASN A N 1
ATOM 674 C CA . ASN A 1 83 ? 13.159 -5.013 -5.795 1.00 91.56 83 ASN A CA 1
ATOM 675 C C . ASN A 1 83 ? 13.591 -5.586 -4.439 1.00 91.56 83 ASN A C 1
ATOM 677 O O . ASN A 1 83 ? 14.772 -5.602 -4.096 1.00 91.56 83 ASN A O 1
ATOM 681 N N . ASP A 1 84 ? 12.623 -6.122 -3.697 1.00 93.44 84 ASP A N 1
ATOM 682 C CA . ASP A 1 84 ? 12.844 -6.723 -2.373 1.00 93.44 84 ASP A CA 1
ATOM 683 C C . ASP A 1 84 ? 13.900 -7.845 -2.378 1.00 93.44 84 ASP A C 1
ATOM 685 O O . ASP A 1 84 ? 14.601 -8.037 -1.395 1.00 93.44 84 ASP A O 1
ATOM 689 N N . ALA A 1 85 ? 14.069 -8.569 -3.494 1.00 90.56 85 ALA A N 1
ATOM 690 C CA . ALA A 1 85 ? 15.013 -9.690 -3.583 1.00 90.56 85 ALA A CA 1
ATOM 691 C C . ALA A 1 85 ? 16.492 -9.261 -3.559 1.00 90.56 85 ALA A C 1
ATOM 693 O O . ALA A 1 85 ? 17.359 -10.075 -3.253 1.00 90.56 85 ALA A O 1
ATOM 694 N N . VAL A 1 86 ? 16.776 -8.005 -3.909 1.00 90.62 86 VAL A N 1
ATOM 695 C CA . VAL A 1 86 ? 18.127 -7.418 -3.893 1.00 90.62 86 VAL A CA 1
ATOM 696 C C . VAL A 1 86 ? 18.247 -6.287 -2.862 1.00 90.62 86 VAL A C 1
ATOM 698 O O . VAL A 1 86 ? 19.269 -5.608 -2.813 1.00 90.62 86 VAL A O 1
ATOM 701 N N . SER A 1 87 ? 17.202 -6.077 -2.055 1.00 94.44 87 SER A N 1
ATOM 702 C CA . SER A 1 87 ? 17.139 -5.076 -0.987 1.00 94.44 87 SER A CA 1
ATOM 703 C C . SER A 1 87 ? 16.494 -5.686 0.269 1.00 94.44 87 SER A C 1
ATOM 705 O O . SER A 1 87 ? 16.970 -6.712 0.749 1.00 94.44 87 SER A O 1
ATOM 707 N N . GLU A 1 88 ? 15.433 -5.077 0.801 1.00 95.12 88 GLU A N 1
ATOM 708 C CA . GLU A 1 88 ? 14.695 -5.522 1.987 1.00 95.12 88 GLU A CA 1
ATOM 709 C C . GLU A 1 88 ? 13.229 -5.817 1.640 1.00 95.12 88 GLU A C 1
ATOM 711 O O . GLU A 1 88 ? 12.670 -5.244 0.702 1.00 95.12 88 GLU A O 1
ATOM 716 N N . ASP A 1 89 ? 12.581 -6.694 2.411 1.00 97.44 89 ASP A N 1
ATOM 717 C CA . ASP A 1 89 ? 11.135 -6.895 2.309 1.00 97.44 89 ASP A CA 1
ATOM 718 C C . ASP A 1 89 ? 10.409 -5.636 2.803 1.00 97.44 89 ASP A C 1
ATOM 720 O O . ASP A 1 89 ? 10.407 -5.313 3.991 1.00 97.44 89 ASP A O 1
ATOM 724 N N . HIS A 1 90 ? 9.797 -4.905 1.873 1.00 97.88 90 HIS A N 1
ATOM 725 C CA . HIS A 1 90 ? 9.163 -3.623 2.172 1.00 97.88 90 HIS A CA 1
ATOM 726 C C . HIS A 1 90 ? 7.981 -3.724 3.144 1.00 97.88 90 HIS A C 1
ATOM 728 O O . HIS A 1 90 ? 7.689 -2.745 3.832 1.00 97.88 90 HIS A O 1
ATOM 734 N N . ALA A 1 91 ? 7.287 -4.864 3.200 1.00 98.44 91 ALA A N 1
ATOM 735 C CA . ALA A 1 91 ? 6.163 -5.062 4.105 1.00 98.44 91 ALA A CA 1
ATOM 736 C C . ALA A 1 91 ? 6.673 -5.192 5.544 1.00 98.44 91 ALA A C 1
ATOM 738 O O . ALA A 1 91 ? 6.189 -4.488 6.432 1.00 98.44 91 ALA A O 1
ATOM 739 N N . THR A 1 92 ? 7.716 -6.002 5.745 1.00 98.50 92 THR A N 1
ATOM 740 C CA . THR A 1 92 ? 8.408 -6.124 7.034 1.00 98.50 92 THR A CA 1
ATOM 741 C C . THR A 1 92 ? 8.998 -4.782 7.471 1.00 98.50 92 THR A C 1
ATOM 743 O O . THR A 1 92 ? 8.723 -4.317 8.578 1.00 98.50 92 THR A O 1
ATOM 746 N N . LEU A 1 93 ? 9.700 -4.087 6.570 1.00 98.56 93 LEU A N 1
ATOM 747 C CA . LEU A 1 93 ? 10.258 -2.757 6.831 1.00 98.56 93 LEU A CA 1
ATOM 748 C C . LEU A 1 93 ? 9.176 -1.731 7.215 1.00 98.56 93 LEU A C 1
ATOM 750 O O . LEU A 1 93 ? 9.380 -0.898 8.097 1.00 98.56 93 LEU A O 1
ATOM 754 N N . SER A 1 94 ? 8.003 -1.796 6.579 1.00 98.75 94 SER A N 1
ATOM 755 C CA . SER A 1 94 ? 6.864 -0.932 6.913 1.00 98.75 94 SER A CA 1
ATOM 756 C C . SER A 1 94 ? 6.384 -1.164 8.345 1.00 98.75 94 SER A C 1
ATOM 758 O O . SER A 1 94 ? 6.159 -0.206 9.082 1.00 98.75 94 SER A O 1
ATOM 760 N N . VAL A 1 95 ? 6.264 -2.424 8.772 1.00 98.81 95 VAL A N 1
ATOM 761 C CA . VAL A 1 95 ? 5.869 -2.764 10.147 1.00 98.81 95 VAL A CA 1
ATOM 762 C C . VAL A 1 95 ? 6.917 -2.315 11.166 1.00 98.81 95 VAL A C 1
ATOM 764 O O . VAL A 1 95 ? 6.539 -1.811 12.225 1.00 98.81 95 VAL A O 1
ATOM 767 N N . GLU A 1 96 ? 8.206 -2.473 10.863 1.00 98.62 96 GLU A N 1
ATOM 768 C CA . GLU A 1 96 ? 9.303 -2.001 11.718 1.00 98.62 96 GLU A CA 1
ATOM 769 C C . GLU A 1 96 ? 9.212 -0.491 11.952 1.00 98.62 96 GLU A C 1
ATOM 771 O O . GLU A 1 96 ? 9.097 -0.060 13.099 1.00 98.62 96 GLU A O 1
ATOM 776 N N . ILE A 1 97 ? 9.127 0.299 10.877 1.00 98.44 97 ILE A N 1
ATOM 777 C CA . ILE A 1 97 ? 9.010 1.763 10.952 1.00 98.44 97 ILE A CA 1
ATOM 778 C C . ILE A 1 97 ? 7.784 2.178 11.772 1.00 98.44 97 ILE A C 1
ATOM 780 O O . ILE A 1 97 ? 7.879 3.035 12.650 1.00 98.44 97 ILE A O 1
ATOM 784 N N . LEU A 1 98 ? 6.622 1.564 11.523 1.00 98.62 98 LEU A N 1
ATOM 785 C CA . LEU A 1 98 ? 5.395 1.926 12.235 1.00 98.62 98 LEU A CA 1
ATOM 786 C C . LEU A 1 98 ? 5.482 1.648 13.742 1.00 98.62 98 LEU A C 1
ATOM 788 O O . LEU A 1 98 ? 4.892 2.393 14.529 1.00 98.62 98 LEU A O 1
ATOM 792 N N . LYS A 1 99 ? 6.202 0.593 14.144 1.00 98.50 99 LYS A N 1
ATOM 793 C CA . LYS A 1 99 ? 6.424 0.240 15.552 1.00 98.50 99 LYS A CA 1
ATOM 794 C C . LYS A 1 99 ? 7.452 1.149 16.216 1.00 98.50 99 LYS A C 1
ATOM 796 O O . LYS A 1 99 ? 7.182 1.645 17.308 1.00 98.50 99 LYS A O 1
ATOM 801 N N . GLU A 1 100 ? 8.600 1.365 15.578 1.00 97.69 100 GLU A N 1
ATOM 802 C CA . GLU A 1 100 ? 9.693 2.188 16.115 1.00 97.69 100 GLU A CA 1
ATOM 803 C C . GLU A 1 100 ? 9.243 3.635 16.345 1.00 97.69 100 GLU A C 1
ATOM 805 O O . GLU A 1 100 ? 9.444 4.187 17.426 1.00 97.69 100 GLU A O 1
ATOM 810 N N . GLU A 1 101 ? 8.530 4.205 15.374 1.00 95.81 101 GLU A N 1
ATOM 811 C CA . GLU A 1 101 ? 8.027 5.583 15.426 1.00 95.81 101 GLU A CA 1
ATOM 812 C C . GLU A 1 101 ? 6.694 5.713 16.181 1.00 95.81 101 GLU A C 1
ATOM 814 O O . GLU A 1 101 ? 6.124 6.804 16.265 1.00 95.81 101 GLU A O 1
ATOM 819 N N . ARG A 1 102 ? 6.155 4.600 16.707 1.00 96.81 102 ARG A N 1
ATOM 820 C CA . ARG A 1 102 ? 4.847 4.540 17.389 1.00 96.81 102 ARG A CA 1
ATOM 821 C C . ARG A 1 102 ? 3.741 5.230 16.581 1.00 96.81 102 ARG A C 1
ATOM 823 O O . ARG A 1 102 ? 2.877 5.931 17.114 1.00 96.81 102 ARG A O 1
ATOM 830 N N . PHE A 1 103 ? 3.787 5.045 15.263 1.00 95.12 103 PHE A N 1
ATOM 831 C CA . PHE A 1 103 ? 3.098 5.895 14.292 1.00 95.12 103 PHE A CA 1
ATOM 832 C C . PHE A 1 103 ? 1.572 5.881 14.474 1.00 95.12 103 PHE A C 1
ATOM 834 O O . PHE A 1 103 ? 0.895 6.873 14.199 1.00 95.12 103 PHE A O 1
ATOM 841 N N . LEU A 1 104 ? 1.038 4.752 14.957 1.00 97.94 104 LEU A N 1
ATOM 842 C CA . LEU A 1 104 ? -0.392 4.460 15.065 1.00 97.94 104 LEU A CA 1
ATOM 843 C C . LEU A 1 104 ? -1.038 4.865 16.404 1.00 97.94 104 LEU A C 1
ATOM 845 O O . LEU A 1 104 ? -2.268 4.917 16.477 1.00 97.94 104 LEU A O 1
ATOM 849 N N . ASP A 1 105 ? -0.249 5.204 17.430 1.00 97.25 105 ASP A N 1
ATOM 850 C CA . ASP A 1 105 ? -0.713 5.406 18.819 1.00 97.25 105 ASP A CA 1
ATOM 851 C C . ASP A 1 105 ? -1.820 6.458 18.971 1.00 97.25 105 ASP A C 1
ATOM 853 O O . ASP A 1 105 ? -2.643 6.388 19.880 1.00 97.25 105 ASP A O 1
ATOM 857 N N . LYS A 1 106 ? -1.851 7.449 18.078 1.00 95.69 106 LYS A N 1
ATOM 858 C CA . LYS A 1 106 ? -2.832 8.544 18.108 1.00 95.69 106 LYS A CA 1
ATOM 859 C C . LYS A 1 106 ? -4.185 8.204 17.481 1.00 95.69 106 LYS A C 1
ATOM 861 O O . LYS A 1 106 ? -5.099 9.019 17.581 1.00 95.69 106 LYS A O 1
ATOM 866 N N . TRP A 1 107 ? -4.314 7.068 16.794 1.00 96.81 107 TRP A N 1
ATOM 867 C CA . TRP A 1 107 ? -5.559 6.700 16.111 1.00 96.81 107 TRP A CA 1
ATOM 868 C C . TRP A 1 107 ? -6.215 5.454 16.681 1.00 96.81 107 TRP A C 1
ATOM 870 O O . TRP A 1 107 ? -7.439 5.367 16.625 1.00 96.81 107 TRP A O 1
ATOM 880 N N . VAL A 1 108 ? -5.426 4.496 17.171 1.00 97.12 108 VAL A N 1
ATOM 881 C CA . VAL A 1 108 ? -5.907 3.152 17.491 1.00 97.12 108 VAL A CA 1
ATOM 882 C C . VAL A 1 108 ? -5.144 2.528 18.663 1.00 97.12 108 VAL A C 1
ATOM 884 O O . VAL A 1 108 ? -3.960 2.803 18.874 1.00 97.12 108 VAL A O 1
ATOM 887 N N . ASP A 1 109 ? -5.824 1.660 19.414 1.00 96.94 109 ASP A N 1
ATOM 888 C CA . ASP A 1 109 ? -5.225 0.903 20.515 1.00 96.94 109 ASP A CA 1
ATOM 889 C C . ASP A 1 109 ? -4.324 -0.249 20.033 1.00 96.94 109 ASP A C 1
ATOM 891 O O . ASP A 1 109 ? -4.263 -0.582 18.848 1.00 96.94 109 ASP A O 1
ATOM 895 N N . SER A 1 110 ? -3.621 -0.889 20.969 1.00 95.62 110 SER A N 1
ATOM 896 C CA . SER A 1 110 ? -2.672 -1.967 20.668 1.00 95.62 110 SER A CA 1
ATOM 897 C C . SER A 1 110 ? -3.309 -3.206 20.025 1.00 95.62 110 SER A C 1
ATOM 899 O O . SER A 1 110 ? -2.629 -3.913 19.278 1.00 95.62 110 SER A O 1
ATOM 901 N N . HIS A 1 111 ? -4.594 -3.477 20.274 1.00 93.94 111 HIS A N 1
ATOM 902 C CA . HIS A 1 111 ? -5.293 -4.611 19.674 1.00 93.94 111 HIS A CA 1
ATOM 903 C C . HIS A 1 111 ? -5.543 -4.362 18.182 1.00 93.94 111 HIS A C 1
ATOM 905 O O . HIS A 1 111 ? -5.231 -5.211 17.341 1.00 93.94 111 HIS A O 1
ATOM 911 N N . ILE A 1 112 ? -6.012 -3.165 17.831 1.00 97.25 112 ILE A N 1
ATOM 912 C CA . ILE A 1 112 ? -6.190 -2.760 16.433 1.00 97.25 112 ILE A CA 1
ATOM 913 C C . ILE A 1 112 ? -4.834 -2.622 15.727 1.00 97.25 112 ILE A C 1
ATOM 915 O O . ILE A 1 112 ? -4.695 -3.058 14.584 1.00 97.25 112 ILE A O 1
ATOM 919 N N . GLN A 1 113 ? -3.809 -2.084 16.400 1.00 98.31 113 GLN A N 1
ATOM 920 C CA . GLN A 1 113 ? -2.456 -2.008 15.837 1.00 98.31 113 GLN A CA 1
ATOM 921 C C . GLN A 1 113 ? -1.941 -3.387 15.409 1.00 98.31 113 GLN A C 1
ATOM 923 O O . GLN A 1 113 ? -1.371 -3.506 14.328 1.00 98.31 113 GLN A O 1
ATOM 928 N N . ASN A 1 114 ? -2.197 -4.443 16.190 1.00 97.69 114 ASN A N 1
ATOM 929 C CA . ASN A 1 114 ? -1.829 -5.808 15.804 1.00 97.69 114 ASN A CA 1
ATOM 930 C C . ASN A 1 114 ? -2.498 -6.246 14.489 1.00 97.69 114 ASN A C 1
ATOM 932 O O . ASN A 1 114 ? -1.849 -6.862 13.645 1.00 97.69 114 ASN A O 1
ATOM 936 N N . THR A 1 115 ? -3.764 -5.874 14.278 1.00 98.31 115 THR A N 1
ATOM 937 C CA . THR A 1 115 ? -4.472 -6.127 13.012 1.00 98.31 115 THR A CA 1
ATOM 938 C C . THR A 1 115 ? -3.843 -5.363 11.851 1.00 98.31 115 THR A C 1
ATOM 940 O O . THR A 1 115 ? -3.638 -5.937 10.781 1.00 98.31 115 THR A O 1
ATOM 943 N N . ILE A 1 116 ? -3.467 -4.099 12.069 1.00 98.69 116 ILE A N 1
ATOM 944 C CA . ILE A 1 116 ? -2.805 -3.280 11.048 1.00 98.69 116 ILE A CA 1
ATOM 945 C C . ILE A 1 116 ? -1.442 -3.868 10.682 1.00 98.69 116 ILE A C 1
ATOM 947 O O . ILE A 1 116 ? -1.168 -4.089 9.505 1.00 98.69 116 ILE A O 1
ATOM 951 N N . PHE A 1 117 ? -0.609 -4.177 11.678 1.00 98.69 117 PHE A N 1
ATOM 952 C CA . PHE A 1 117 ? 0.704 -4.777 11.451 1.00 98.69 117 PHE A CA 1
ATOM 953 C C . PHE A 1 117 ? 0.596 -6.115 10.734 1.00 98.69 117 PHE A C 1
ATOM 955 O O . PHE A 1 117 ? 1.370 -6.365 9.820 1.00 98.69 117 PHE A O 1
ATOM 962 N N . TYR A 1 118 ? -0.375 -6.955 11.097 1.00 98.56 118 TYR A N 1
ATOM 963 C CA . TYR A 1 118 ? -0.599 -8.218 10.406 1.00 98.56 118 TYR A CA 1
ATOM 964 C C . TYR A 1 118 ? -0.989 -8.003 8.939 1.00 98.56 118 TYR A C 1
ATOM 966 O O . TYR A 1 118 ? -0.405 -8.619 8.050 1.00 98.56 118 TYR A O 1
ATOM 974 N N . ALA A 1 119 ? -1.955 -7.123 8.665 1.00 98.62 119 ALA A N 1
ATOM 975 C CA . ALA A 1 119 ? -2.377 -6.850 7.296 1.00 98.62 119 ALA A CA 1
ATOM 976 C C . ALA A 1 119 ? -1.205 -6.349 6.441 1.00 98.62 119 ALA A C 1
ATOM 978 O O . ALA A 1 119 ? -1.004 -6.855 5.338 1.00 98.62 119 ALA A O 1
ATOM 979 N N . ILE A 1 120 ? -0.405 -5.423 6.980 1.00 98.81 120 ILE A N 1
ATOM 980 C CA . ILE A 1 120 ? 0.771 -4.873 6.304 1.00 98.81 120 ILE A CA 1
ATOM 981 C C . ILE A 1 120 ? 1.840 -5.950 6.116 1.00 98.81 120 ILE A C 1
ATOM 983 O O . ILE A 1 120 ? 2.230 -6.186 4.984 1.00 98.81 120 ILE A O 1
ATOM 987 N N . GLU A 1 121 ? 2.264 -6.668 7.155 1.00 98.50 121 GLU A N 1
ATOM 988 C CA . GLU A 1 121 ? 3.308 -7.705 7.051 1.00 98.50 121 GLU A CA 1
ATOM 989 C C . GLU A 1 121 ? 3.005 -8.731 5.951 1.00 98.50 121 GLU A C 1
ATOM 991 O O . GLU A 1 121 ? 3.899 -9.207 5.256 1.00 98.50 121 GLU A O 1
ATOM 996 N N . TYR A 1 122 ? 1.728 -9.082 5.785 1.00 98.25 122 TYR A N 1
ATOM 997 C CA . TYR A 1 122 ? 1.311 -10.152 4.890 1.00 98.25 122 TYR A CA 1
ATOM 998 C C . TYR A 1 122 ? 0.762 -9.679 3.538 1.00 98.25 122 TYR A C 1
ATOM 1000 O O . TYR A 1 122 ? 0.323 -10.522 2.748 1.00 98.25 122 TYR A O 1
ATOM 1008 N N . HIS A 1 123 ? 0.779 -8.381 3.216 1.00 98.12 123 HIS A N 1
ATOM 1009 C CA . HIS A 1 123 ? 0.171 -7.907 1.967 1.00 98.12 123 HIS A CA 1
ATOM 1010 C C . HIS A 1 123 ? 0.956 -8.349 0.717 1.00 98.12 123 HIS A C 1
ATOM 1012 O O . HIS A 1 123 ? 0.350 -8.759 -0.273 1.00 98.12 123 HIS A O 1
ATOM 1018 N N . ASN A 1 124 ? 2.289 -8.398 0.787 1.00 95.75 124 ASN A N 1
ATOM 1019 C CA . ASN A 1 124 ? 3.146 -8.779 -0.343 1.00 95.75 124 ASN A CA 1
ATOM 1020 C C . ASN A 1 124 ? 3.414 -10.294 -0.458 1.00 95.75 124 ASN A C 1
ATOM 1022 O O . ASN A 1 124 ? 3.961 -10.759 -1.459 1.00 95.75 124 ASN A O 1
ATOM 1026 N N . LYS A 1 125 ? 3.054 -11.091 0.558 1.00 95.50 125 LYS A N 1
ATOM 1027 C CA . LYS A 1 125 ? 3.391 -12.524 0.607 1.00 95.50 125 LYS A CA 1
ATOM 1028 C C . LYS A 1 125 ? 2.577 -13.311 -0.423 1.00 95.50 125 LYS A C 1
ATOM 1030 O O . LYS A 1 125 ? 1.444 -12.952 -0.742 1.00 95.50 125 LYS A O 1
ATOM 1035 N N . LEU A 1 126 ? 3.099 -14.436 -0.914 1.00 93.44 126 LEU A N 1
ATOM 1036 C CA . LEU A 1 126 ? 2.398 -15.236 -1.931 1.00 93.44 126 LEU A CA 1
ATOM 1037 C C . LEU A 1 126 ? 1.007 -15.687 -1.450 1.00 93.44 126 LEU A C 1
ATOM 1039 O O . LEU A 1 126 ? 0.017 -15.518 -2.160 1.00 93.44 126 LEU A O 1
ATOM 1043 N N . ALA A 1 127 ? 0.921 -16.177 -0.214 1.00 93.56 127 ALA A N 1
ATOM 1044 C CA . ALA A 1 127 ? -0.317 -16.610 0.422 1.00 93.56 127 ALA A CA 1
ATOM 1045 C C . ALA A 1 127 ? -0.387 -16.135 1.879 1.00 93.56 127 ALA A C 1
ATOM 1047 O O . ALA A 1 127 ? 0.641 -15.912 2.520 1.00 93.56 127 ALA A O 1
ATOM 1048 N N . LEU A 1 128 ? -1.610 -16.010 2.396 1.00 94.81 128 LEU A N 1
ATOM 1049 C CA . LEU A 1 128 ? -1.850 -15.740 3.811 1.00 94.81 128 LEU A CA 1
ATOM 1050 C C . LEU A 1 128 ? -1.721 -17.033 4.641 1.00 94.81 128 LEU A C 1
ATOM 1052 O O . LEU A 1 128 ? -2.096 -18.105 4.154 1.00 94.81 128 LEU A O 1
ATOM 1056 N N . PRO A 1 129 ? -1.238 -16.956 5.895 1.00 92.81 129 PRO A N 1
ATOM 1057 C CA . PRO A 1 129 ? -1.260 -18.080 6.827 1.00 92.81 129 PRO A CA 1
ATOM 1058 C C . PRO A 1 129 ? -2.676 -18.634 7.039 1.00 92.81 129 PRO A C 1
ATOM 1060 O O . PRO A 1 129 ? -3.608 -17.888 7.318 1.00 92.81 129 PRO A O 1
ATOM 1063 N N . SER A 1 130 ? -2.841 -19.958 6.987 1.00 82.44 130 SER A N 1
ATOM 1064 C CA . SER A 1 130 ? -4.159 -20.613 7.071 1.00 82.44 130 SER A CA 1
ATOM 1065 C C . SER A 1 130 ? -4.787 -20.660 8.470 1.00 82.44 130 SER A C 1
ATOM 1067 O O . SER A 1 130 ? -5.935 -21.072 8.597 1.00 82.44 130 SER A O 1
ATOM 1069 N N . LYS A 1 131 ? -4.049 -20.286 9.523 1.00 87.56 131 LYS A N 1
ATOM 1070 C CA . LYS A 1 131 ? -4.466 -20.421 10.934 1.00 87.56 131 LYS A CA 1
ATOM 1071 C C . LYS A 1 131 ? -4.563 -19.090 11.690 1.00 87.56 131 LYS A C 1
ATOM 1073 O O . LYS A 1 131 ? -4.477 -19.089 12.913 1.00 87.56 131 LYS A O 1
ATOM 1078 N N . ALA A 1 132 ? -4.669 -17.965 10.989 1.00 90.06 132 ALA A N 1
ATOM 1079 C CA . ALA A 1 132 ? -4.872 -16.673 11.641 1.00 90.06 132 ALA A CA 1
ATOM 1080 C C . ALA A 1 132 ? -6.357 -16.420 11.943 1.00 90.06 132 ALA A C 1
ATOM 1082 O O . ALA A 1 132 ? -7.237 -17.018 11.328 1.00 90.06 132 ALA A O 1
ATOM 1083 N N . GLU A 1 133 ? -6.620 -15.542 12.907 1.00 92.31 133 GLU A N 1
ATOM 1084 C CA . GLU A 1 133 ? -7.976 -15.148 13.292 1.00 92.31 133 GLU A CA 1
ATOM 1085 C C . GLU A 1 133 ? -8.664 -14.342 12.180 1.00 92.31 133 GLU A C 1
ATOM 1087 O O . GLU A 1 133 ? -8.013 -13.625 11.414 1.00 92.31 133 GLU A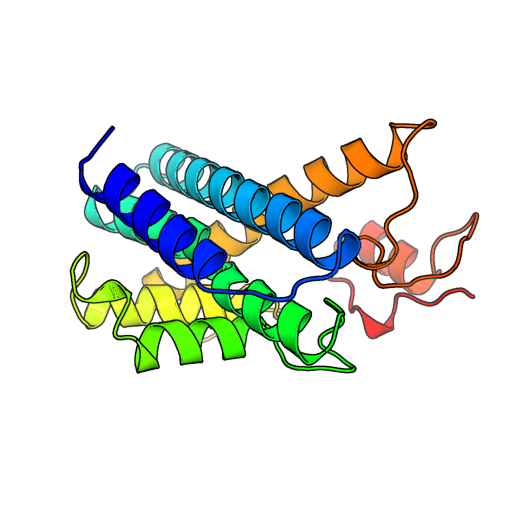 O 1
ATOM 1092 N N . GLU A 1 134 ? -9.994 -14.427 12.102 1.00 91.50 134 GLU A N 1
ATOM 1093 C CA . GLU A 1 134 ? -10.759 -13.803 11.014 1.00 91.50 134 GLU A CA 1
ATOM 1094 C C . GLU A 1 134 ? -10.576 -12.282 10.893 1.00 91.50 134 GLU A C 1
ATOM 1096 O O . GLU A 1 134 ? -10.407 -11.830 9.761 1.00 91.50 134 GLU A O 1
ATOM 1101 N N . PRO A 1 135 ? -10.514 -11.477 11.976 1.00 90.19 135 PRO A N 1
ATOM 1102 C CA . PRO A 1 135 ? -10.266 -10.039 11.842 1.00 90.19 135 PRO A CA 1
ATOM 1103 C C . PRO A 1 135 ? -8.921 -9.716 11.174 1.00 90.19 135 PRO A C 1
ATOM 1105 O O . PRO A 1 135 ? -8.844 -8.802 10.348 1.00 90.19 135 PRO A O 1
ATOM 1108 N N . LEU A 1 136 ? -7.880 -10.503 11.476 1.00 96.38 136 LEU A N 1
ATOM 1109 C CA . LEU A 1 136 ? -6.548 -10.373 10.880 1.00 96.38 136 LEU A CA 1
ATOM 1110 C C . LEU A 1 136 ? -6.586 -10.718 9.388 1.00 96.38 136 LEU A C 1
ATOM 1112 O O . LEU A 1 136 ? -6.103 -9.959 8.544 1.00 96.38 136 LEU A O 1
ATOM 1116 N N . LEU A 1 137 ? -7.201 -11.856 9.054 1.00 96.94 137 LEU A N 1
ATOM 1117 C CA . LEU A 1 137 ? -7.326 -12.319 7.675 1.00 96.94 137 LEU A CA 1
ATOM 1118 C C . LEU A 1 137 ? -8.216 -11.403 6.835 1.00 96.94 137 LEU A C 1
ATOM 1120 O O . LEU A 1 137 ? -7.933 -11.196 5.657 1.00 96.94 137 LEU A O 1
ATOM 1124 N N . LEU A 1 138 ? -9.293 -10.864 7.405 1.00 97.25 138 LEU A N 1
ATOM 1125 C CA . LEU A 1 138 ? -10.205 -9.950 6.724 1.00 97.25 138 LEU A CA 1
ATOM 1126 C C . LEU A 1 138 ? -9.468 -8.691 6.257 1.00 97.25 138 LEU A C 1
ATOM 1128 O O . LEU A 1 138 ? -9.481 -8.397 5.063 1.00 97.25 138 LEU A O 1
ATOM 1132 N N . HIS A 1 139 ? -8.760 -8.008 7.159 1.00 98.38 139 HIS A N 1
ATOM 1133 C CA . HIS A 1 139 ? -8.021 -6.791 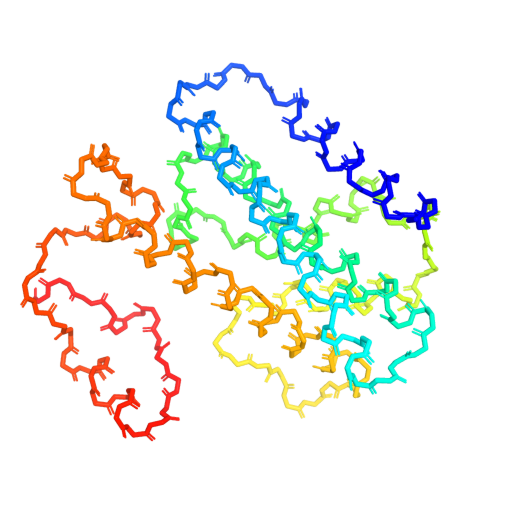6.814 1.00 98.38 139 HIS A CA 1
ATOM 1134 C C . HIS A 1 139 ? -6.831 -7.071 5.889 1.00 98.38 139 HIS A C 1
ATOM 1136 O O . HIS A 1 139 ? -6.579 -6.293 4.971 1.00 98.38 139 HIS A O 1
ATOM 1142 N N . ALA A 1 140 ? -6.143 -8.207 6.056 1.00 98.31 140 ALA A N 1
ATOM 1143 C CA . ALA A 1 140 ? -5.079 -8.612 5.140 1.00 98.31 140 ALA A CA 1
ATOM 1144 C C . ALA A 1 140 ? -5.606 -8.879 3.718 1.00 98.31 140 ALA A C 1
ATOM 1146 O O . ALA A 1 140 ? -4.991 -8.452 2.744 1.00 98.31 140 ALA A O 1
ATOM 1147 N N . ARG A 1 141 ? -6.752 -9.563 3.576 1.00 98.06 141 ARG A N 1
ATOM 1148 C CA . ARG A 1 141 ? -7.404 -9.794 2.272 1.00 98.06 141 ARG A CA 1
ATOM 1149 C C . ARG A 1 141 ? -7.833 -8.477 1.631 1.00 98.06 141 ARG A C 1
ATOM 1151 O O . ARG A 1 141 ? -7.487 -8.230 0.482 1.00 98.06 141 ARG A O 1
ATOM 1158 N N . LEU A 1 142 ? -8.499 -7.619 2.401 1.00 98.62 142 LEU A N 1
ATOM 1159 C CA . LEU A 1 142 ? -8.969 -6.315 1.939 1.00 98.62 142 LEU A CA 1
ATOM 1160 C C . LEU A 1 142 ? -7.814 -5.436 1.442 1.00 98.62 142 LEU A C 1
ATOM 1162 O O . LEU A 1 142 ? -7.898 -4.897 0.340 1.00 98.62 142 LEU A O 1
ATOM 1166 N N . LEU A 1 143 ? -6.720 -5.336 2.207 1.00 98.81 143 LEU A N 1
ATOM 1167 C CA . LEU A 1 143 ? -5.537 -4.578 1.795 1.00 98.81 143 LEU A CA 1
ATOM 1168 C C . LEU A 1 143 ? -4.925 -5.144 0.507 1.00 98.81 143 LEU A C 1
ATOM 1170 O O . LEU A 1 143 ? -4.618 -4.384 -0.405 1.00 98.81 143 LEU A O 1
ATOM 1174 N N . ARG A 1 144 ? -4.783 -6.473 0.408 1.00 98.44 144 ARG A N 1
ATOM 1175 C CA . ARG A 1 144 ? -4.240 -7.138 -0.790 1.00 98.44 144 ARG A CA 1
ATOM 1176 C C . ARG A 1 144 ? -5.077 -6.866 -2.034 1.00 98.44 144 ARG A C 1
ATOM 1178 O O . ARG A 1 144 ? -4.513 -6.737 -3.118 1.00 98.44 144 ARG A O 1
ATOM 1185 N N . ASP A 1 145 ? -6.396 -6.817 -1.893 1.00 98.31 145 ASP A N 1
ATOM 1186 C CA . ASP A 1 145 ? -7.293 -6.515 -3.005 1.00 98.31 145 ASP A CA 1
ATOM 1187 C C . ASP A 1 145 ? -7.185 -5.038 -3.404 1.00 98.31 145 ASP A C 1
ATOM 1189 O O . ASP A 1 145 ? -7.005 -4.742 -4.585 1.00 98.31 145 ASP A O 1
ATOM 1193 N N . ALA A 1 146 ? -7.208 -4.116 -2.435 1.00 98.75 146 ALA A N 1
ATOM 1194 C CA . ALA A 1 146 ? -7.056 -2.683 -2.687 1.00 98.75 146 ALA A CA 1
ATOM 1195 C C . ALA A 1 146 ? -5.718 -2.342 -3.370 1.00 98.75 146 ALA A C 1
ATOM 1197 O O . ALA A 1 146 ? -5.702 -1.602 -4.355 1.00 98.75 146 ALA A O 1
ATOM 1198 N N . ASP A 1 147 ? -4.619 -2.918 -2.882 1.00 98.62 147 ASP A N 1
ATOM 1199 C CA . ASP A 1 147 ? -3.276 -2.742 -3.435 1.00 98.62 147 ASP A CA 1
ATOM 1200 C C . ASP A 1 147 ? -3.190 -3.249 -4.884 1.00 98.62 147 ASP A C 1
ATOM 1202 O O . ASP A 1 147 ? -2.852 -2.500 -5.802 1.00 98.62 147 ASP A O 1
ATOM 1206 N N . LYS A 1 148 ? -3.626 -4.490 -5.144 1.00 96.50 148 LYS A N 1
ATOM 1207 C CA . LYS A 1 148 ? -3.612 -5.064 -6.502 1.00 96.50 148 LYS A CA 1
ATOM 1208 C C . LYS A 1 148 ? -4.484 -4.298 -7.490 1.00 96.50 148 LYS A C 1
ATOM 1210 O O . LYS A 1 148 ? -4.113 -4.197 -8.660 1.00 96.50 148 LYS A O 1
ATOM 1215 N N . ILE A 1 149 ? -5.631 -3.777 -7.049 1.00 97.69 149 ILE A N 1
ATOM 1216 C CA . ILE A 1 149 ? -6.497 -2.938 -7.886 1.00 97.69 149 ILE A CA 1
ATOM 1217 C C . ILE A 1 149 ? -5.752 -1.661 -8.297 1.00 97.69 149 ILE A C 1
ATOM 1219 O O . ILE A 1 149 ? -5.786 -1.297 -9.477 1.00 97.69 149 ILE A O 1
ATOM 1223 N N . ASP A 1 150 ? -5.041 -1.004 -7.373 1.00 98.19 150 ASP A N 1
ATOM 1224 C CA . ASP A 1 150 ? -4.257 0.185 -7.718 1.00 98.19 150 ASP A CA 1
ATOM 1225 C C . ASP A 1 150 ? -3.041 -0.154 -8.588 1.00 98.19 150 ASP A C 1
ATOM 1227 O O . ASP A 1 150 ? -2.797 0.533 -9.577 1.00 98.19 150 ASP A O 1
ATOM 1231 N N . ILE A 1 151 ? -2.320 -1.243 -8.299 1.00 94.50 151 ILE A N 1
ATOM 1232 C CA . ILE A 1 151 ? -1.194 -1.706 -9.126 1.00 94.50 151 ILE A CA 1
ATOM 1233 C C . ILE A 1 151 ? -1.656 -1.965 -10.563 1.00 94.50 151 ILE A C 1
ATOM 1235 O O . ILE A 1 151 ? -1.006 -1.505 -11.504 1.00 94.50 151 ILE A O 1
ATOM 1239 N N . LEU A 1 152 ? -2.791 -2.647 -10.754 1.00 94.75 152 LEU A N 1
ATOM 1240 C CA . LEU A 1 152 ? -3.351 -2.890 -12.084 1.00 94.75 152 LEU A CA 1
ATOM 1241 C C . LEU A 1 152 ? -3.616 -1.573 -12.819 1.00 94.75 152 LEU A C 1
ATOM 1243 O O . LEU A 1 152 ? -3.282 -1.453 -14.000 1.00 94.75 152 LEU A O 1
ATOM 1247 N N . LYS A 1 153 ? -4.165 -0.571 -12.123 1.00 93.88 153 LYS A N 1
ATOM 1248 C CA . LYS A 1 153 ? -4.364 0.769 -12.680 1.00 93.88 153 LYS A CA 1
ATOM 1249 C C . LYS A 1 153 ? -3.029 1.423 -13.058 1.00 93.88 153 LYS A C 1
ATOM 1251 O O . LYS A 1 153 ? -2.879 1.853 -14.197 1.00 93.88 153 LYS A O 1
ATOM 1256 N N . VAL A 1 154 ? -2.069 1.492 -12.133 1.00 92.12 154 VAL A N 1
ATOM 1257 C CA . VAL A 1 154 ? -0.761 2.146 -12.335 1.00 92.12 154 VAL A CA 1
ATOM 1258 C C . VAL A 1 154 ? -0.009 1.527 -13.512 1.00 92.12 154 VAL A C 1
ATOM 1260 O O . VAL A 1 154 ? 0.524 2.251 -14.354 1.00 92.12 154 VAL A O 1
ATOM 1263 N N . ILE A 1 155 ? -0.000 0.197 -13.603 1.00 90.81 155 ILE A N 1
ATOM 1264 C CA . ILE A 1 155 ? 0.645 -0.537 -14.693 1.00 90.81 155 ILE A CA 1
ATOM 1265 C C . ILE A 1 155 ? -0.098 -0.338 -16.021 1.00 90.81 155 ILE A C 1
ATOM 1267 O O . ILE A 1 155 ? 0.540 -0.141 -17.054 1.00 90.81 155 ILE A O 1
ATOM 1271 N N . THR A 1 156 ? -1.433 -0.316 -16.011 1.00 91.56 156 THR A N 1
ATOM 1272 C CA . THR A 1 156 ? -2.223 -0.020 -17.219 1.00 91.56 156 THR A CA 1
ATOM 1273 C C . THR A 1 156 ? -1.933 1.389 -17.736 1.00 91.56 156 THR A C 1
ATOM 1275 O O . THR A 1 156 ? -1.653 1.563 -18.921 1.00 91.56 156 THR A O 1
ATOM 1278 N N . ASP A 1 157 ? -1.929 2.395 -16.859 1.00 90.25 157 ASP A N 1
ATOM 1279 C CA . ASP A 1 157 ? -1.593 3.776 -17.220 1.00 90.25 157 ASP A CA 1
ATOM 1280 C C . ASP A 1 157 ? -0.154 3.880 -17.755 1.00 90.25 157 ASP A C 1
ATOM 1282 O O . ASP A 1 157 ? 0.110 4.627 -18.696 1.00 90.25 157 ASP A O 1
ATOM 1286 N N . TYR A 1 158 ? 0.783 3.125 -17.169 1.00 88.75 158 TYR A N 1
ATOM 1287 C CA . TYR A 1 158 ? 2.174 3.078 -17.617 1.00 88.75 158 TYR A CA 1
ATOM 1288 C C . TYR A 1 158 ? 2.307 2.540 -19.047 1.00 88.75 158 TYR A C 1
ATOM 1290 O O . TYR A 1 158 ? 2.960 3.176 -19.868 1.00 88.75 158 TYR A O 1
ATOM 1298 N N . TYR A 1 159 ? 1.676 1.403 -19.361 1.00 87.38 159 TYR A N 1
ATOM 1299 C CA . TYR A 1 159 ? 1.815 0.764 -20.676 1.00 87.38 159 TYR A CA 1
ATOM 1300 C C . TYR A 1 159 ? 0.943 1.383 -21.777 1.00 87.38 159 TYR A C 1
ATOM 1302 O O . TYR A 1 159 ? 1.211 1.178 -22.960 1.00 87.38 159 TYR A O 1
ATOM 1310 N N . THR A 1 160 ? -0.104 2.129 -21.424 1.00 90.12 160 THR A N 1
ATOM 1311 C CA . THR A 1 160 ? -0.982 2.782 -22.413 1.00 90.12 160 THR A CA 1
ATOM 1312 C C . THR A 1 160 ? -0.458 4.144 -22.876 1.00 90.12 160 THR A C 1
ATOM 1314 O O . THR A 1 160 ? -0.766 4.574 -23.991 1.00 90.12 160 THR A O 1
ATOM 1317 N N . ASP A 1 161 ? 0.373 4.805 -22.070 1.00 88.62 161 ASP A N 1
ATOM 1318 C CA . ASP A 1 161 ? 0.985 6.094 -22.389 1.00 88.62 161 ASP A CA 1
ATOM 1319 C C . ASP A 1 161 ? 2.276 5.931 -23.208 1.00 88.62 161 ASP A C 1
ATOM 1321 O O . ASP A 1 161 ? 3.381 5.810 -22.680 1.00 88.62 161 ASP A O 1
ATOM 1325 N N . LYS A 1 162 ? 2.138 5.973 -24.537 1.00 81.06 162 LYS A N 1
ATOM 1326 C CA . LYS A 1 162 ? 3.251 5.795 -25.490 1.00 81.06 162 LYS A CA 1
ATOM 1327 C C . LYS A 1 162 ? 4.325 6.886 -25.431 1.00 81.06 162 LYS A C 1
ATOM 1329 O O . LYS A 1 162 ? 5.398 6.692 -25.990 1.00 81.06 162 LYS A O 1
ATOM 1334 N N . ASN A 1 163 ? 4.035 8.030 -24.809 1.00 84.50 163 ASN A N 1
ATOM 1335 C CA . ASN A 1 163 ? 4.961 9.162 -24.721 1.00 84.50 163 ASN A CA 1
ATOM 1336 C C . ASN A 1 163 ? 5.676 9.224 -23.363 1.00 84.50 163 ASN A C 1
ATOM 1338 O O . ASN A 1 163 ? 6.444 10.154 -23.105 1.00 84.50 163 ASN A O 1
ATOM 1342 N N . ARG A 1 164 ? 5.411 8.261 -22.475 1.00 82.12 164 ARG A N 1
ATOM 1343 C CA . ARG A 1 164 ? 5.971 8.228 -21.131 1.00 82.12 164 ARG A CA 1
ATOM 1344 C C . ARG A 1 164 ? 7.466 7.933 -21.157 1.00 82.12 164 ARG A C 1
ATOM 1346 O O . ARG A 1 164 ? 7.929 7.030 -21.846 1.00 82.12 164 ARG A O 1
ATOM 1353 N N . VAL A 1 165 ? 8.215 8.645 -20.316 1.00 80.50 165 VAL A N 1
ATOM 1354 C CA . VAL A 1 165 ? 9.603 8.276 -20.005 1.00 80.50 165 VAL A CA 1
ATOM 1355 C C . VAL A 1 165 ? 9.596 6.949 -19.235 1.00 80.50 165 VAL A C 1
ATOM 1357 O O . VAL A 1 165 ? 8.941 6.906 -18.181 1.00 80.50 165 VAL A O 1
ATOM 1360 N N . PRO A 1 166 ? 10.312 5.909 -19.710 1.00 80.62 166 PRO A N 1
ATOM 1361 C CA . PRO A 1 166 ? 10.390 4.617 -19.038 1.00 80.62 166 PRO A CA 1
ATOM 1362 C C . PRO A 1 166 ? 10.732 4.752 -17.555 1.00 80.62 166 PRO A C 1
ATOM 1364 O O . PRO A 1 166 ? 11.477 5.644 -17.147 1.00 80.62 166 PRO A O 1
ATOM 1367 N N . ASN A 1 167 ? 10.160 3.873 -16.741 1.00 82.00 167 ASN A N 1
ATOM 1368 C CA . ASN A 1 167 ? 10.444 3.804 -15.315 1.00 82.00 167 ASN A CA 1
ATOM 1369 C C . ASN A 1 167 ? 10.708 2.347 -14.945 1.00 82.00 167 ASN A C 1
ATOM 1371 O O . ASN A 1 167 ? 9.779 1.586 -14.673 1.00 82.00 167 ASN A O 1
ATOM 1375 N N . HIS A 1 168 ? 11.984 1.974 -14.947 1.00 79.31 168 HIS A N 1
ATOM 1376 C CA . HIS A 1 168 ? 12.406 0.600 -14.693 1.00 79.31 168 HIS A CA 1
ATOM 1377 C C . HIS A 1 168 ? 12.068 0.136 -13.270 1.00 79.31 168 HIS A C 1
ATOM 1379 O O . HIS A 1 168 ? 11.794 -1.045 -13.063 1.00 79.31 168 HIS A O 1
ATOM 1385 N N . THR A 1 169 ? 11.988 1.053 -12.299 1.00 80.31 169 THR A N 1
ATOM 1386 C CA . THR A 1 169 ? 11.610 0.730 -10.917 1.00 80.31 169 THR A CA 1
ATOM 1387 C C . THR A 1 169 ? 10.158 0.237 -10.816 1.00 80.31 169 THR A C 1
ATOM 1389 O O . THR A 1 169 ? 9.852 -0.596 -9.963 1.00 80.31 169 THR A O 1
ATOM 1392 N N . LEU A 1 170 ? 9.260 0.688 -11.705 1.00 81.56 170 LEU A N 1
ATOM 1393 C CA . LEU A 1 170 ? 7.870 0.206 -11.764 1.00 81.56 170 LEU A CA 1
ATOM 1394 C C . LEU A 1 170 ? 7.722 -1.157 -12.446 1.00 81.56 170 LEU A C 1
ATOM 1396 O O . LEU A 1 170 ? 6.767 -1.875 -12.163 1.00 81.56 170 LEU A O 1
ATOM 1400 N N . THR A 1 171 ? 8.650 -1.524 -13.328 1.00 82.06 171 THR A N 1
ATOM 1401 C CA . THR A 1 171 ? 8.591 -2.764 -14.119 1.00 82.06 171 THR A CA 1
ATOM 1402 C C . THR A 1 171 ? 9.500 -3.861 -13.566 1.00 82.06 171 THR A C 1
ATOM 1404 O O . THR A 1 171 ? 9.926 -4.737 -14.313 1.00 82.06 171 THR A O 1
ATOM 1407 N N . TRP A 1 172 ? 9.839 -3.800 -12.272 1.00 79.38 172 TRP A N 1
ATOM 1408 C CA . TRP A 1 172 ? 10.775 -4.724 -11.610 1.00 79.38 172 TRP A CA 1
ATOM 1409 C C . TRP A 1 172 ? 12.135 -4.848 -12.301 1.00 79.38 172 TRP A C 1
ATOM 1411 O O . TRP A 1 172 ? 12.765 -5.900 -12.224 1.00 79.38 172 TRP A O 1
ATOM 1421 N N . GLU A 1 173 ? 12.575 -3.797 -12.994 1.00 82.06 173 GLU A N 1
ATOM 1422 C CA . GLU A 1 173 ? 13.830 -3.796 -13.753 1.00 82.06 173 GLU A CA 1
ATOM 1423 C C . GLU A 1 173 ? 13.892 -4.918 -14.810 1.00 82.06 173 GLU A C 1
ATOM 1425 O O . GLU A 1 173 ? 14.965 -5.275 -15.292 1.00 82.06 173 GLU A O 1
ATOM 1430 N N . LEU A 1 174 ? 12.734 -5.468 -15.199 1.00 81.50 174 LEU A N 1
ATOM 1431 C CA . LEU A 1 174 ? 12.648 -6.476 -16.245 1.00 81.50 174 LEU A CA 1
ATOM 1432 C C . LEU A 1 174 ? 13.055 -5.864 -17.593 1.00 81.50 174 LEU A C 1
ATOM 1434 O O . LEU A 1 174 ? 12.698 -4.712 -17.877 1.00 81.50 174 LEU A O 1
ATOM 1438 N N . PRO A 1 175 ? 13.778 -6.620 -18.437 1.00 82.25 175 PRO A N 1
ATOM 1439 C CA . PRO A 1 175 ? 14.088 -6.175 -19.784 1.00 82.25 175 PRO A CA 1
ATOM 1440 C C . PRO A 1 175 ? 12.814 -6.102 -20.631 1.00 82.25 175 PRO A C 1
ATOM 1442 O O . PRO A 1 175 ? 11.801 -6.742 -20.340 1.00 82.25 175 PRO A O 1
ATOM 1445 N N . GLU A 1 176 ? 12.878 -5.325 -21.710 1.00 81.56 176 GLU A N 1
ATOM 1446 C CA . GLU A 1 176 ? 11.808 -5.292 -22.700 1.00 81.56 176 GLU A CA 1
ATOM 1447 C C . GLU A 1 176 ? 11.628 -6.678 -23.332 1.00 81.56 176 GLU A C 1
ATOM 1449 O O . GLU A 1 176 ? 12.597 -7.331 -23.725 1.00 81.56 176 GLU A O 1
ATOM 1454 N N . ALA A 1 177 ? 10.377 -7.123 -23.434 1.00 81.88 177 ALA A N 1
ATOM 1455 C CA . ALA A 1 177 ? 10.033 -8.396 -24.038 1.00 81.88 177 ALA A CA 1
ATOM 1456 C C . ALA A 1 177 ? 8.680 -8.326 -24.751 1.00 81.88 177 ALA A C 1
ATOM 1458 O O . ALA A 1 177 ? 7.782 -7.581 -24.361 1.00 81.88 177 ALA A O 1
ATOM 1459 N N . ASN A 1 178 ? 8.523 -9.143 -25.792 1.00 85.44 178 ASN A N 1
ATOM 1460 C CA . ASN A 1 178 ? 7.300 -9.263 -26.591 1.00 85.44 178 ASN A CA 1
ATOM 1461 C C . ASN A 1 178 ? 6.514 -10.552 -26.294 1.00 85.44 178 ASN A C 1
ATOM 1463 O O . ASN A 1 178 ? 5.645 -10.948 -27.072 1.00 85.44 178 ASN A O 1
ATOM 1467 N N . ALA A 1 179 ? 6.828 -11.217 -25.184 1.00 86.69 179 ALA A N 1
ATOM 1468 C CA . ALA A 1 179 ? 6.204 -12.460 -24.770 1.00 86.69 179 ALA A CA 1
ATOM 1469 C C . ALA A 1 179 ? 6.034 -12.500 -23.243 1.00 86.69 179 ALA A C 1
ATOM 1471 O O . ALA A 1 179 ? 6.616 -11.701 -22.511 1.00 86.69 179 ALA A O 1
ATOM 1472 N N . VAL A 1 180 ? 5.253 -13.472 -22.766 1.00 89.00 180 VAL A N 1
ATOM 1473 C CA . VAL A 1 180 ? 5.044 -13.766 -21.338 1.00 89.00 180 VAL A CA 1
ATOM 1474 C C . VAL A 1 180 ? 5.696 -15.108 -20.998 1.00 89.00 180 VAL A C 1
ATOM 1476 O O . VAL A 1 180 ? 5.623 -16.039 -21.804 1.00 89.00 180 VAL A O 1
ATOM 1479 N N . SER A 1 181 ? 6.303 -15.230 -19.813 1.00 91.38 181 SER A N 1
ATOM 1480 C CA . SER A 1 181 ? 6.877 -16.488 -19.312 1.00 91.38 181 SER A CA 1
ATOM 1481 C C . SER A 1 181 ? 5.845 -17.623 -19.358 1.00 91.38 181 SER A C 1
ATOM 1483 O O . SER A 1 181 ? 4.687 -17.453 -18.960 1.00 91.38 181 SER A O 1
ATOM 1485 N N . SER A 1 182 ? 6.244 -18.801 -19.847 1.00 91.44 182 SER A N 1
ATOM 1486 C CA . SER A 1 182 ? 5.298 -19.892 -20.129 1.00 91.44 182 SER A CA 1
ATOM 1487 C C . SER A 1 182 ? 4.596 -20.407 -18.864 1.00 91.44 182 SER A C 1
ATOM 1489 O O . SER A 1 182 ? 3.419 -20.769 -18.883 1.00 91.44 182 SER A O 1
ATOM 1491 N N . GLU A 1 183 ? 5.325 -20.403 -17.755 1.00 92.62 183 GLU A N 1
ATOM 1492 C CA . GLU A 1 183 ? 4.926 -20.798 -16.414 1.00 92.62 183 GLU A CA 1
ATOM 1493 C C . GLU A 1 183 ? 3.875 -19.830 -15.872 1.00 92.62 183 GLU A C 1
ATOM 1495 O O . GLU A 1 183 ? 2.806 -20.264 -15.443 1.00 92.62 183 GLU A O 1
ATOM 1500 N N . VAL A 1 184 ? 4.124 -18.523 -16.008 1.00 93.62 184 VAL A N 1
ATOM 1501 C CA . VAL A 1 184 ? 3.175 -17.463 -15.640 1.00 93.62 184 VAL A CA 1
ATOM 1502 C C . VAL A 1 184 ? 1.867 -17.632 -16.410 1.00 93.62 184 VAL A C 1
ATOM 1504 O O . VAL A 1 184 ? 0.798 -17.666 -15.803 1.00 93.62 184 VAL A O 1
ATOM 1507 N N . ALA A 1 185 ? 1.935 -17.810 -17.735 1.00 93.88 185 ALA A N 1
ATOM 1508 C CA . ALA A 1 185 ? 0.745 -17.987 -18.566 1.00 93.88 185 ALA A CA 1
ATOM 1509 C C . ALA A 1 185 ? -0.079 -19.220 -18.147 1.00 93.88 185 ALA A C 1
ATOM 1511 O O . ALA A 1 185 ? -1.300 -19.133 -18.007 1.00 93.88 185 ALA A O 1
ATOM 1512 N N . LYS A 1 186 ? 0.580 -20.359 -17.886 1.00 94.75 186 LYS A N 1
ATOM 1513 C CA . LYS A 1 186 ? -0.079 -21.586 -17.402 1.00 94.75 186 LYS A CA 1
ATOM 1514 C C . LYS A 1 186 ? -0.750 -21.376 -16.044 1.00 94.75 186 LYS A C 1
ATOM 1516 O O . LYS A 1 186 ? -1.890 -21.801 -15.866 1.00 94.75 186 LYS A O 1
ATOM 1521 N N . SER A 1 187 ? -0.064 -20.734 -15.099 1.00 94.69 187 SER A N 1
ATOM 1522 C CA . SER A 1 187 ? -0.589 -20.482 -13.753 1.00 94.69 187 SER A CA 1
ATOM 1523 C C . SER A 1 187 ? -1.808 -19.561 -13.784 1.00 94.69 187 SER A C 1
ATOM 1525 O O . SER A 1 187 ? -2.836 -19.907 -13.201 1.00 94.69 187 SER A O 1
ATOM 1527 N N . VAL A 1 188 ? -1.749 -18.461 -14.542 1.00 93.25 188 VAL A N 1
ATOM 1528 C CA . VAL A 1 188 ? -2.877 -17.527 -14.701 1.00 93.25 188 VAL A CA 1
ATOM 1529 C C . VAL A 1 188 ? -4.089 -18.217 -15.331 1.00 93.25 188 VAL A C 1
ATOM 1531 O O . VAL A 1 188 ? -5.187 -18.129 -14.786 1.00 93.25 188 VAL A O 1
ATOM 1534 N N . LEU A 1 189 ? -3.903 -18.960 -16.431 1.00 95.62 189 LEU A N 1
ATOM 1535 C CA . LEU A 1 189 ? -4.995 -19.686 -17.099 1.00 95.62 189 LEU A CA 1
ATOM 1536 C C . LEU A 1 189 ? -5.622 -20.773 -16.212 1.00 95.62 189 LEU A C 1
ATOM 1538 O O . LEU A 1 189 ? -6.798 -21.093 -16.368 1.00 95.62 189 LEU A O 1
ATOM 1542 N N . ALA A 1 190 ? -4.855 -21.328 -15.271 1.00 96.19 190 ALA A N 1
ATOM 1543 C CA . ALA A 1 190 ? -5.333 -22.299 -14.292 1.00 96.19 190 ALA A CA 1
ATOM 1544 C C . ALA A 1 190 ? -5.926 -21.659 -13.019 1.00 96.19 190 ALA A C 1
ATOM 1546 O O . ALA A 1 190 ? -6.274 -22.391 -12.092 1.00 96.19 190 ALA A O 1
ATOM 1547 N N . GLY A 1 191 ? -6.003 -20.324 -12.933 1.00 93.38 191 GLY A N 1
ATOM 1548 C CA . GLY A 1 191 ? -6.469 -19.610 -11.739 1.00 93.38 191 GLY A CA 1
ATOM 1549 C C . GLY A 1 191 ? -5.564 -19.794 -10.515 1.00 93.38 191 GLY A C 1
ATOM 1550 O O . GLY A 1 191 ? -6.030 -19.700 -9.380 1.00 93.38 191 GLY A O 1
ATOM 1551 N N . LYS A 1 192 ? -4.281 -20.107 -10.726 1.00 93.62 192 LYS A N 1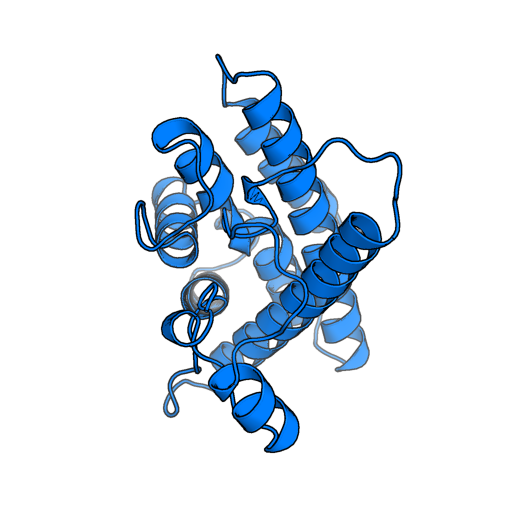
ATOM 1552 C CA . LYS A 1 192 ? -3.289 -20.309 -9.665 1.00 93.62 192 LYS A CA 1
ATOM 1553 C C . LYS A 1 192 ? -2.528 -19.020 -9.377 1.00 93.62 192 LYS A C 1
ATOM 1555 O O . LYS A 1 192 ? -2.358 -18.167 -10.245 1.00 93.62 192 LYS A O 1
ATOM 1560 N N . LEU A 1 193 ? -2.034 -18.907 -8.145 1.00 91.69 193 LEU A N 1
ATOM 1561 C CA . LEU A 1 193 ? -1.098 -17.851 -7.767 1.00 91.69 193 LEU A CA 1
ATOM 1562 C C . LEU A 1 193 ? 0.196 -17.981 -8.580 1.00 91.69 193 LEU A C 1
ATOM 1564 O O . LEU A 1 193 ? 0.660 -19.092 -8.825 1.00 91.69 193 LEU A O 1
ATOM 1568 N N . VAL A 1 194 ? 0.766 -16.839 -8.957 1.00 91.62 194 VAL A N 1
ATOM 1569 C CA . VAL A 1 194 ? 2.028 -16.742 -9.699 1.00 91.62 194 VAL A CA 1
ATOM 1570 C C . VAL A 1 194 ? 3.130 -16.324 -8.736 1.00 91.62 194 VAL A C 1
ATOM 1572 O O . VAL A 1 194 ? 2.984 -15.327 -8.023 1.00 91.62 194 VAL A O 1
ATOM 1575 N N . SER A 1 195 ? 4.232 -17.073 -8.710 1.00 89.56 195 SER A N 1
ATOM 1576 C CA . SER A 1 195 ? 5.416 -16.673 -7.945 1.00 89.56 195 SER A CA 1
ATOM 1577 C C . SER A 1 195 ? 6.242 -15.668 -8.741 1.00 89.56 195 SER A C 1
ATOM 1579 O O . SER A 1 195 ? 6.431 -15.825 -9.945 1.00 89.56 195 SER A O 1
ATOM 1581 N N . LYS A 1 196 ? 6.834 -14.675 -8.066 1.00 85.81 196 LYS A N 1
ATOM 1582 C CA . LYS A 1 196 ? 7.778 -13.743 -8.705 1.00 85.81 196 LYS A CA 1
ATOM 1583 C C . LYS A 1 196 ? 8.952 -14.476 -9.372 1.00 85.81 196 LYS A C 1
ATOM 1585 O O . LYS A 1 196 ? 9.429 -14.031 -10.405 1.00 85.81 196 LYS A O 1
ATOM 1590 N N . SER A 1 197 ? 9.375 -15.622 -8.831 1.00 87.56 197 SER A N 1
ATOM 1591 C CA . SER A 1 197 ? 10.438 -16.456 -9.414 1.00 87.56 197 SER A CA 1
ATOM 1592 C C . SER A 1 197 ? 10.080 -17.084 -10.767 1.00 87.56 197 SER A C 1
ATOM 1594 O O . SER A 1 197 ? 10.969 -17.564 -11.458 1.00 87.56 197 SER A O 1
ATOM 1596 N N . GLU A 1 198 ? 8.795 -17.128 -11.129 1.00 88.88 198 GLU A N 1
ATOM 1597 C CA . GLU A 1 198 ? 8.328 -17.631 -12.430 1.00 88.88 198 GLU A CA 1
ATOM 1598 C C . GLU A 1 198 ? 8.375 -16.545 -13.514 1.00 88.88 198 GLU A C 1
ATOM 1600 O O . GLU A 1 198 ? 8.238 -16.856 -14.695 1.00 88.88 198 GLU A O 1
ATOM 1605 N N . VAL A 1 199 ? 8.571 -15.278 -13.128 1.00 87.12 199 VAL A N 1
ATOM 1606 C CA . VAL A 1 199 ? 8.698 -14.152 -14.053 1.00 87.12 199 VAL A CA 1
ATOM 1607 C C . VAL A 1 199 ? 10.146 -14.075 -14.522 1.00 87.12 199 VAL A C 1
ATOM 1609 O O . VAL A 1 199 ? 11.023 -13.593 -13.806 1.00 87.12 199 VAL A O 1
ATOM 1612 N N . ASN A 1 200 ? 10.397 -14.577 -15.728 1.00 77.62 200 ASN A N 1
ATOM 1613 C CA . ASN A 1 200 ? 11.714 -14.601 -16.355 1.00 77.62 200 ASN A CA 1
ATOM 1614 C C . ASN A 1 200 ? 11.686 -13.960 -17.755 1.00 77.62 200 ASN A C 1
ATOM 1616 O O . ASN A 1 200 ? 10.681 -14.049 -18.462 1.00 77.62 200 ASN A O 1
ATOM 1620 N N . PRO A 1 201 ? 12.783 -13.317 -18.180 1.00 63.47 201 PRO A N 1
ATOM 1621 C CA . PRO A 1 201 ? 12.873 -12.675 -19.487 1.00 63.47 201 PRO A CA 1
ATOM 1622 C C . PRO A 1 201 ? 13.191 -13.634 -20.650 1.00 63.47 201 PRO A C 1
ATOM 1624 O O . PRO A 1 201 ? 13.763 -13.186 -21.638 1.00 63.47 201 PRO A O 1
ATOM 1627 N N . PHE A 1 202 ? 12.742 -14.894 -20.571 1.00 58.81 202 PHE A N 1
ATOM 1628 C CA . PHE A 1 202 ? 13.097 -16.020 -21.458 1.00 58.81 202 PHE A CA 1
ATOM 1629 C C . PHE A 1 202 ? 14.501 -16.592 -21.242 1.00 58.81 202 PHE A C 1
ATOM 1631 O O . PHE A 1 202 ? 15.469 -15.819 -21.076 1.00 58.81 202 PHE A O 1
#

InterPro domains:
  IPR003607 HD/PDEase domain [SM00471] (29-161)
  IPR003607 HD/PDEase domain [cd00077] (35-153)
  IPR006674 HD domain [PF01966] (35-150)
  IPR006675 HDIG domain [TIGR00277] (35-110)